Protein AF-A0A9X8DYB6-F1 (afdb_monomer_lite)

Organism: Aphanomyces astaci (NCBI:txid112090)

Radius of gyration: 22.59 Å; chains: 1; bounding box: 52×47×72 Å

Secondary structure (DSSP, 8-state):
---SPPPEEETTTTEEE--EE---EEETTSTTEEEEEEE----SS----EEEEEEEE-SS-EEEEEEEEETT--BSS--EEEEEETTEEEEEEEEGGGTTEEEEEEEEEETTEEEEEEEEEEGGG-S---S---SS-----EEEEEETTEEEEEEEEGGGTTEEEEEEEEEETTEEEESSPPEE-S-TT--STTS-SS---EEEEEEEEEEETTEEEEEEEEEETTB--EEEEEEE-PPSP----SSS---SEEEE--S---TT-EEEE-TTS-EEEE-TT-SEEEETTTEEEEGGGEEEEEEETTEEEEPPP---

Foldseek 3Di:
DDDDDDFDQDPVVRDTKDKDKADWDAQQVDPQKIWIWIFIDDDPPDGQAIKIWIWGDDPPDIDTLDMHTHNLAHAPFYKDKDAQDNFKIKIWGQGVNLQRFTKIWIWGDDDSDIDGQDMDTPNQLHHDQPLADDPDDGAYWEWERQDRQKIKIWGQRRNLQRFIWIFIWGADPSDTHTLFPIGGLDDSPDHSPDPDPHHWDKDKYWYKYHPHSFKIKIWIAIDTHPDTDTDIEIDGHDAQDQADDPPDGDQFFKYFDAFADDAFFWWFAWPVRDIDTADPPDQKGDDPNYTIDGPSRTHAGHHDRGMGGRHHDPDD

pLDDT: mean 79.17, std 15.46, range [34.19, 98.44]

Sequence (316 aa):
LRFGDANFDDATTQTSQSVTFAKPVGISSTPGTFLQPWWTPTSAGSNKGLCLLLGQTNATATVKVSEVCNDQFTPSSFVDISVVAPATAVIALYNSKANAALTLLLVEVFGSNVFFRSSFVLEESAGEFDFGSFYSWYPAPSLALVGPGRIAVAFLNANRRGQPHTQLFSIRDGRIDPVTPLIRVSKDDFSLAGHGVNQTSGSVTIAAAAVSPEAYVVAFGGQLDALSPKRLTLVESFGPLVGIGAKGVVVQGVVKVGTGLTVGSVYYTTTRGDIVEGPPGGSVVYFSNNATAVADSRLGVAVDSKAIYIAPSPTK

Structure (mmCIF, N/CA/C/O backbone):
data_AF-A0A9X8DYB6-F1
#
_entry.id   AF-A0A9X8DYB6-F1
#
loop_
_atom_site.group_PDB
_atom_site.id
_atom_site.type_symbol
_atom_site.label_atom_id
_atom_site.label_alt_id
_atom_site.label_comp_id
_atom_site.label_asym_id
_atom_site.label_entity_id
_atom_site.label_seq_id
_atom_site.pdbx_PDB_ins_code
_atom_site.Cartn_x
_atom_site.Cartn_y
_atom_site.Cartn_z
_atom_site.occupancy
_atom_site.B_iso_or_equiv
_atom_site.auth_seq_id
_atom_site.auth_comp_id
_atom_site.auth_asym_id
_atom_site.auth_atom_id
_atom_site.pdbx_PDB_model_num
ATOM 1 N N . LEU A 1 1 ? -16.739 12.515 22.164 1.00 59.50 1 LEU A N 1
ATOM 2 C CA . LEU A 1 1 ? -16.016 11.229 22.046 1.00 59.50 1 LEU A CA 1
ATOM 3 C C . LEU A 1 1 ? -14.519 11.525 22.079 1.00 59.50 1 LEU A C 1
ATOM 5 O O . LEU A 1 1 ? -14.124 12.486 21.433 1.00 59.50 1 LEU A O 1
ATOM 9 N N . ARG A 1 2 ? -13.717 10.789 22.859 1.00 64.38 2 ARG A N 1
ATOM 10 C CA . ARG A 1 2 ? -12.246 10.894 22.832 1.00 64.38 2 ARG A CA 1
ATOM 11 C C . ARG A 1 2 ? -11.702 9.688 22.062 1.00 64.38 2 ARG A C 1
ATOM 13 O O . ARG A 1 2 ? -12.108 8.567 22.362 1.00 64.38 2 ARG A O 1
ATOM 20 N N . PHE A 1 3 ? -10.869 9.939 21.056 1.00 73.12 3 PHE A N 1
ATOM 21 C CA . PHE A 1 3 ? -10.194 8.917 20.256 1.00 73.12 3 PHE A CA 1
ATOM 22 C C . PHE A 1 3 ? -8.720 8.878 20.644 1.00 73.12 3 PHE A C 1
ATOM 24 O O . PHE A 1 3 ? -8.128 9.944 20.800 1.00 73.12 3 PHE A O 1
ATOM 31 N N . GLY A 1 4 ? -8.149 7.678 20.750 1.00 74.56 4 GLY A N 1
ATOM 32 C CA . GLY A 1 4 ? -6.747 7.501 21.111 1.00 74.56 4 GLY A CA 1
ATOM 33 C C . GLY A 1 4 ? -6.390 7.999 22.512 1.00 74.56 4 GLY A C 1
ATOM 34 O O . GLY A 1 4 ? -7.252 8.410 23.298 1.00 74.56 4 GLY A O 1
ATOM 35 N N . ASP A 1 5 ? -5.099 7.928 22.817 1.00 76.19 5 ASP A N 1
ATOM 36 C CA . ASP A 1 5 ? -4.547 8.500 24.042 1.00 76.19 5 ASP A CA 1
ATOM 37 C C . ASP A 1 5 ? -4.461 10.038 23.937 1.00 76.19 5 ASP A C 1
ATOM 39 O O .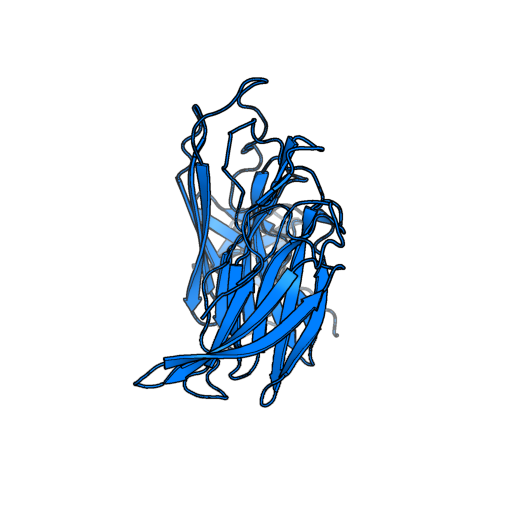 ASP A 1 5 ? -4.622 10.629 22.867 1.00 76.19 5 ASP A O 1
ATOM 43 N N . ALA A 1 6 ? -4.271 10.720 25.067 1.00 71.88 6 ALA A N 1
ATOM 44 C CA . ALA A 1 6 ? -4.014 12.156 25.047 1.00 71.88 6 ALA A CA 1
ATOM 45 C C . ALA A 1 6 ? -2.559 12.411 24.638 1.00 71.88 6 ALA A C 1
ATOM 47 O O . ALA A 1 6 ? -1.663 11.693 25.076 1.00 71.88 6 ALA A O 1
ATOM 48 N N . ASN A 1 7 ? -2.322 13.470 23.860 1.00 74.12 7 ASN A N 1
ATOM 49 C CA . ASN A 1 7 ? -0.965 13.980 23.695 1.00 74.12 7 ASN A CA 1
ATOM 50 C C . 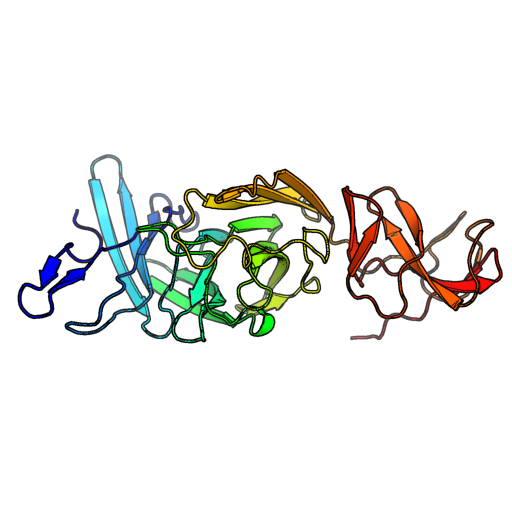ASN A 1 7 ? -0.438 14.422 25.067 1.00 74.12 7 ASN A C 1
ATOM 52 O O . ASN A 1 7 ? -1.164 15.067 25.830 1.00 74.12 7 ASN A O 1
ATOM 56 N N . PHE A 1 8 ? 0.805 14.077 25.376 1.00 71.50 8 PHE A N 1
ATOM 57 C CA . PHE A 1 8 ? 1.419 14.370 26.666 1.00 71.50 8 PHE A CA 1
ATOM 58 C C . PHE A 1 8 ? 2.906 14.655 26.488 1.00 71.50 8 PHE A C 1
ATOM 60 O O . PHE A 1 8 ? 3.587 13.928 25.772 1.00 71.50 8 PHE A O 1
ATOM 67 N N . ASP A 1 9 ? 3.405 15.685 27.164 1.00 70.50 9 ASP A N 1
ATOM 68 C CA . ASP A 1 9 ? 4.836 15.949 27.277 1.00 70.50 9 ASP A CA 1
ATOM 69 C C . ASP A 1 9 ? 5.325 15.404 28.619 1.00 70.50 9 ASP A C 1
ATOM 71 O O . ASP A 1 9 ? 4.970 15.922 29.682 1.00 70.50 9 ASP A O 1
ATOM 75 N N . ASP A 1 10 ? 6.142 14.350 28.586 1.00 66.56 10 ASP A N 1
ATOM 76 C CA . ASP A 1 10 ? 6.772 13.836 29.796 1.00 66.56 10 ASP A CA 1
ATOM 77 C C . ASP A 1 10 ? 7.915 14.764 30.204 1.00 66.56 10 ASP A C 1
ATOM 79 O O . ASP A 1 10 ? 9.018 14.709 29.663 1.00 66.56 10 ASP A O 1
ATOM 83 N N . ALA A 1 11 ? 7.648 15.606 31.201 1.00 70.31 11 ALA A N 1
ATOM 84 C CA . ALA A 1 11 ? 8.618 16.541 31.763 1.00 70.31 11 ALA A CA 1
ATOM 85 C C . ALA A 1 11 ? 9.881 15.858 32.333 1.00 70.31 11 ALA A C 1
ATOM 87 O O . ALA A 1 11 ? 10.909 16.514 32.491 1.00 70.31 11 ALA A O 1
ATOM 88 N N . THR A 1 12 ? 9.819 14.557 32.634 1.00 70.06 12 THR A N 1
ATOM 89 C CA . THR A 1 12 ? 10.915 13.773 33.227 1.00 70.06 12 THR A CA 1
ATOM 90 C C . THR A 1 12 ? 11.864 13.234 32.165 1.00 70.06 12 THR A C 1
ATOM 92 O O . THR A 1 12 ? 13.079 13.269 32.340 1.00 70.06 12 THR A O 1
ATOM 95 N N . THR A 1 13 ? 11.313 12.731 31.059 1.00 66.56 13 THR A N 1
ATOM 96 C CA . THR A 1 13 ? 12.093 12.165 29.945 1.00 66.56 13 THR A CA 1
ATOM 97 C C . THR A 1 13 ? 12.293 13.152 28.794 1.00 66.56 13 THR A C 1
ATOM 99 O O . THR A 1 13 ? 13.028 12.846 27.860 1.00 66.56 13 THR A O 1
ATOM 102 N N . GLN A 1 14 ? 11.656 14.328 28.860 1.00 65.81 14 GLN A N 1
ATOM 103 C CA . GLN A 1 14 ? 11.545 15.306 27.770 1.00 65.81 14 GLN A CA 1
ATOM 104 C C . GLN A 1 14 ? 11.051 14.674 26.461 1.00 65.81 14 GLN A C 1
ATOM 106 O O . GLN A 1 14 ? 11.427 15.100 25.370 1.00 65.81 14 GLN A O 1
ATOM 111 N N . THR A 1 15 ? 10.212 13.639 26.561 1.00 61.81 15 THR A N 1
ATOM 112 C CA . THR A 1 15 ? 9.611 13.000 25.391 1.00 61.81 15 THR A CA 1
ATOM 113 C C . THR A 1 15 ? 8.185 13.499 25.196 1.00 61.81 15 THR A C 1
ATOM 115 O O . THR A 1 15 ? 7.332 13.357 26.071 1.00 61.81 15 THR A O 1
ATOM 118 N N . SER A 1 16 ? 7.922 14.082 24.026 1.00 62.03 16 SER A N 1
ATOM 119 C CA . SER A 1 16 ? 6.564 14.377 23.578 1.00 62.03 16 SER A CA 1
ATOM 120 C C . SER A 1 16 ? 5.919 13.104 23.034 1.00 62.03 16 SER A C 1
ATOM 122 O O . SER A 1 16 ? 6.470 12.432 22.157 1.00 62.03 16 SER A O 1
ATOM 124 N N . GLN A 1 17 ? 4.739 12.768 23.542 1.00 70.00 17 GLN A N 1
ATOM 125 C CA . GLN A 1 17 ? 3.862 11.747 22.983 1.00 70.00 17 GLN A CA 1
ATOM 126 C C . GLN A 1 17 ? 2.840 12.422 22.073 1.00 70.00 17 GLN A C 1
ATOM 128 O O . GLN A 1 17 ? 2.013 13.218 22.523 1.00 70.00 17 GLN A O 1
ATOM 133 N N . SER A 1 18 ? 2.886 12.081 20.788 1.00 75.81 18 SER A N 1
ATOM 134 C CA . SER A 1 18 ? 1.889 12.490 19.804 1.00 75.81 18 SER A CA 1
ATOM 135 C C . SER A 1 18 ? 1.067 11.285 19.358 1.00 75.81 18 SER A C 1
ATOM 137 O O . SER A 1 18 ? 1.596 10.249 18.955 1.00 75.81 18 SER A O 1
ATOM 139 N N . VAL A 1 19 ? -0.254 11.412 19.428 1.00 82.50 19 VAL A N 1
ATOM 140 C CA . VAL A 1 19 ? -1.176 10.424 18.874 1.00 82.50 19 VAL A CA 1
ATOM 141 C C . VAL A 1 19 ? -1.415 10.753 17.414 1.00 82.50 19 VAL A C 1
ATOM 143 O O . VAL A 1 19 ? -1.872 11.846 17.074 1.00 82.50 19 VAL A O 1
ATOM 146 N N . THR A 1 20 ? -1.095 9.801 16.545 1.00 86.81 20 THR A N 1
ATOM 147 C CA . THR A 1 20 ? -1.270 9.947 15.101 1.00 86.81 20 THR A CA 1
ATOM 148 C C . THR A 1 20 ? -2.447 9.108 14.638 1.00 86.81 20 THR A C 1
ATOM 150 O O . THR A 1 20 ? -2.635 7.981 15.092 1.00 86.81 20 THR A O 1
ATOM 153 N N . PHE A 1 21 ? -3.235 9.660 13.719 1.00 89.06 21 PHE A N 1
ATOM 154 C CA . PHE A 1 21 ? -4.412 9.024 13.139 1.00 89.06 21 PHE A CA 1
ATOM 155 C C . PHE A 1 21 ? -4.226 8.881 11.627 1.00 89.06 21 PHE A C 1
ATOM 157 O O . PHE A 1 21 ? -3.770 9.815 10.967 1.00 89.06 21 PHE A O 1
ATOM 164 N N . ALA A 1 22 ? -4.603 7.730 11.070 1.00 91.69 22 ALA A N 1
ATOM 165 C CA . ALA A 1 22 ? -4.756 7.575 9.621 1.00 91.69 22 ALA A CA 1
ATOM 166 C C . ALA A 1 22 ? -6.113 8.139 9.157 1.00 91.69 22 ALA A C 1
ATOM 168 O O . ALA A 1 22 ? -6.896 8.654 9.955 1.00 91.69 22 ALA A O 1
ATOM 169 N N . LYS A 1 23 ? -6.445 8.021 7.870 1.00 91.88 23 LYS A N 1
ATOM 170 C CA . LYS A 1 23 ? -7.811 8.314 7.404 1.00 91.88 23 LYS A CA 1
ATOM 171 C C . LYS A 1 23 ? -8.810 7.262 7.938 1.00 91.88 23 LYS A C 1
ATOM 173 O O . LYS A 1 23 ? -8.444 6.085 8.007 1.00 91.88 23 LYS A O 1
ATOM 178 N N . PRO A 1 24 ? -10.058 7.630 8.280 1.00 93.81 24 PRO A N 1
ATOM 179 C CA . PRO A 1 24 ? -11.095 6.651 8.585 1.00 93.81 24 PRO A CA 1
ATOM 180 C C . PRO A 1 24 ? -11.592 5.960 7.311 1.00 93.81 24 PRO A C 1
ATOM 182 O O . PRO A 1 24 ? -11.605 6.557 6.232 1.00 93.81 24 PRO A O 1
ATOM 185 N N . VAL A 1 25 ? -12.070 4.722 7.438 1.00 95.19 25 VAL A N 1
ATOM 186 C CA . VAL A 1 25 ? -12.749 4.001 6.349 1.00 95.19 25 VAL A CA 1
ATOM 187 C C . VAL A 1 25 ? -14.070 3.408 6.821 1.00 95.19 25 VAL A C 1
ATOM 189 O O . VAL A 1 25 ? -14.144 2.828 7.900 1.00 95.19 25 VAL A O 1
ATOM 192 N N . GLY A 1 26 ? -15.125 3.557 6.021 1.00 94.50 26 GLY A N 1
ATOM 193 C CA . GLY A 1 26 ? -16.445 3.007 6.335 1.00 94.50 26 GLY A CA 1
ATOM 194 C C . GLY A 1 26 ? -16.509 1.496 6.111 1.00 94.50 26 GLY A C 1
ATOM 195 O O . GLY A 1 26 ? -15.982 1.000 5.119 1.00 94.50 26 GLY A O 1
ATOM 196 N N . ILE A 1 27 ? -17.185 0.769 6.998 1.00 94.31 27 ILE A N 1
ATOM 197 C CA . ILE A 1 27 ? -17.367 -0.686 6.896 1.00 94.31 27 ILE A CA 1
ATOM 198 C C . ILE A 1 27 ? -18.792 -0.969 6.429 1.00 94.31 27 ILE A C 1
ATOM 200 O O . ILE A 1 27 ? -19.760 -0.736 7.152 1.00 94.31 27 ILE A O 1
ATOM 204 N N . SER A 1 28 ? -18.941 -1.437 5.191 1.00 89.12 28 SER A N 1
ATOM 205 C CA . SER A 1 28 ? -20.257 -1.542 4.553 1.00 89.12 28 SER A CA 1
ATOM 206 C C . SER A 1 28 ? -21.083 -2.733 5.033 1.00 89.12 28 SER A C 1
ATOM 208 O O . SER A 1 28 ? -22.307 -2.681 4.930 1.00 89.12 28 SER A O 1
ATOM 210 N N . SER A 1 29 ? -20.463 -3.768 5.616 1.00 89.81 29 SER A N 1
ATOM 211 C CA . SER A 1 29 ? -21.196 -4.866 6.266 1.00 89.81 29 SER A CA 1
ATOM 212 C C . SER A 1 29 ? -22.007 -4.404 7.479 1.00 89.81 29 SER A C 1
ATOM 214 O O . SER A 1 29 ? -22.972 -5.066 7.852 1.00 89.81 29 SER A O 1
ATOM 216 N N . THR A 1 30 ? -21.633 -3.269 8.080 1.00 88.38 30 THR A N 1
ATOM 217 C CA . THR A 1 30 ? -22.296 -2.696 9.255 1.00 88.38 30 THR A CA 1
ATOM 218 C C . THR A 1 30 ? -22.505 -1.191 9.030 1.00 88.38 30 THR A C 1
ATOM 220 O O . THR A 1 30 ? -21.676 -0.379 9.450 1.00 88.38 30 THR A O 1
ATOM 223 N N . PRO A 1 31 ? -23.586 -0.780 8.340 1.00 87.06 31 PRO A N 1
ATOM 224 C CA . PRO A 1 31 ? -23.803 0.613 7.953 1.00 87.06 31 PRO A CA 1
ATOM 225 C C . PRO A 1 31 ? -23.706 1.600 9.123 1.00 87.06 31 PRO A C 1
ATOM 227 O O . PRO A 1 31 ? -24.198 1.344 10.222 1.00 87.06 31 PRO A O 1
ATOM 230 N N . GLY A 1 32 ? -23.069 2.747 8.876 1.00 89.25 32 GLY A N 1
ATOM 231 C CA . GLY A 1 32 ? -22.812 3.764 9.900 1.00 89.25 32 GLY A CA 1
ATOM 232 C C . GLY A 1 32 ? -21.590 3.482 10.777 1.00 89.25 32 GLY A C 1
ATOM 233 O O . GLY A 1 32 ? -21.313 4.272 11.675 1.00 89.25 32 GLY A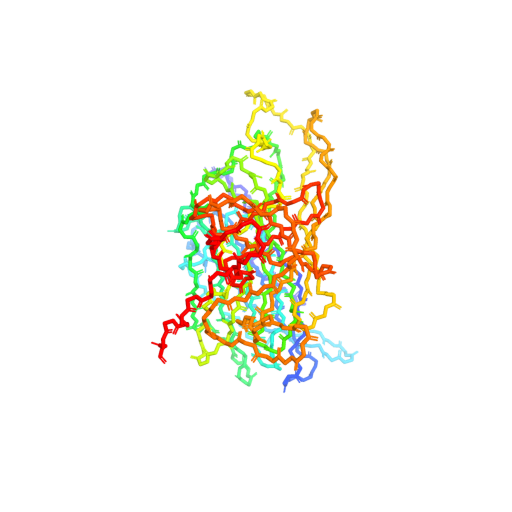 O 1
ATOM 234 N N . THR A 1 33 ? -20.840 2.403 10.530 1.00 94.00 33 THR A N 1
ATOM 235 C CA . THR A 1 33 ? -19.572 2.134 11.225 1.00 94.00 33 THR A CA 1
ATOM 236 C C . THR A 1 33 ? -18.349 2.494 10.385 1.00 94.00 33 THR A C 1
ATOM 238 O O . THR A 1 33 ? -18.388 2.478 9.151 1.00 94.00 33 THR A O 1
ATOM 241 N N . PHE A 1 34 ? -17.250 2.826 11.060 1.00 95.12 34 PHE A N 1
ATOM 242 C CA . PHE A 1 34 ? -15.959 3.110 10.440 1.00 95.12 34 PHE A CA 1
ATOM 243 C C . PHE A 1 34 ? -14.801 2.569 11.280 1.00 95.12 34 PHE A C 1
ATOM 245 O O . PHE A 1 34 ? -14.877 2.531 12.508 1.00 95.12 34 PHE A O 1
ATOM 252 N N . LEU A 1 35 ? -13.713 2.190 10.615 1.00 96.00 35 LEU A N 1
ATOM 253 C CA . LEU A 1 35 ? -12.427 1.921 11.248 1.00 96.00 35 LEU A CA 1
ATOM 254 C C . LEU A 1 35 ? -11.559 3.175 11.215 1.00 96.00 35 LEU A C 1
ATOM 256 O O . LEU A 1 35 ? -11.414 3.806 10.170 1.00 96.00 35 LEU A O 1
ATOM 260 N N . GLN A 1 36 ? -10.950 3.497 12.351 1.00 95.25 36 GLN A N 1
ATOM 261 C CA . GLN A 1 36 ? -10.004 4.594 12.513 1.00 95.25 36 GLN A CA 1
ATOM 262 C C . GLN A 1 36 ? -8.691 4.045 13.086 1.00 95.25 36 GLN A C 1
ATOM 264 O O . GLN A 1 36 ? -8.612 3.795 14.294 1.00 95.25 36 GLN A O 1
ATOM 269 N N . PRO A 1 37 ? -7.659 3.845 12.245 1.00 95.19 37 PRO A N 1
ATOM 270 C CA . PRO A 1 37 ? -6.334 3.486 12.725 1.00 95.19 37 PRO A CA 1
ATOM 271 C C . PRO A 1 37 ? -5.684 4.651 13.469 1.00 95.19 37 PRO A C 1
ATOM 273 O O . PRO A 1 37 ? -5.793 5.807 13.037 1.00 95.19 37 PRO A O 1
ATOM 276 N N . TRP A 1 38 ? -4.999 4.343 14.566 1.00 92.56 38 TRP A N 1
ATOM 277 C CA . TRP A 1 38 ? -4.206 5.295 15.335 1.00 92.56 38 TRP A CA 1
ATOM 278 C C . TRP A 1 38 ? -3.022 4.613 16.030 1.00 92.56 38 TRP A C 1
ATOM 280 O O . TRP A 1 38 ? -3.056 3.410 16.278 1.00 92.56 38 TRP A O 1
ATOM 290 N N . TRP A 1 39 ? -1.955 5.358 16.311 1.00 89.81 39 TRP A N 1
ATOM 291 C CA . TRP A 1 39 ? -0.767 4.853 17.013 1.00 89.81 39 TRP A CA 1
ATOM 292 C C . TRP A 1 39 ? -0.029 5.981 17.741 1.00 89.81 39 TRP A C 1
ATOM 294 O O . TRP A 1 39 ? -0.257 7.165 17.472 1.00 89.81 39 TRP A O 1
ATOM 304 N N . THR A 1 40 ? 0.868 5.608 18.655 1.00 82.25 40 THR A N 1
ATOM 305 C CA . THR A 1 40 ? 1.733 6.529 19.405 1.00 82.25 40 THR A CA 1
ATOM 306 C C . THR A 1 40 ? 3.194 6.064 19.349 1.00 82.25 40 THR A C 1
ATOM 308 O O . THR A 1 40 ? 3.458 4.866 19.468 1.00 82.25 40 THR A O 1
ATOM 311 N N . PRO A 1 41 ? 4.169 6.971 19.141 1.00 68.62 41 PRO A N 1
ATOM 312 C CA . PRO A 1 41 ? 5.556 6.582 18.906 1.00 68.62 41 PRO A CA 1
ATOM 313 C C . PRO A 1 41 ? 6.426 6.365 20.162 1.00 68.62 41 PRO A C 1
ATOM 315 O O . PRO A 1 41 ? 7.575 5.965 19.990 1.00 68.62 41 PRO A O 1
ATOM 318 N N . THR A 1 42 ? 5.962 6.570 21.406 1.00 63.88 42 THR A N 1
ATOM 319 C CA . THR A 1 42 ? 6.888 6.617 22.566 1.00 63.88 42 THR A CA 1
ATOM 320 C C . THR A 1 42 ? 6.554 5.783 23.803 1.00 63.88 42 THR A C 1
ATOM 322 O O . THR A 1 42 ? 5.437 5.351 24.069 1.00 63.88 42 THR A O 1
ATOM 325 N N . SER A 1 43 ? 7.651 5.527 24.522 1.00 50.44 43 SER A N 1
ATOM 326 C CA . SER A 1 43 ? 8.031 4.366 25.326 1.00 50.44 43 SER A CA 1
ATOM 327 C C . SER A 1 43 ? 7.831 4.517 26.838 1.00 50.44 43 SER A C 1
ATOM 329 O O . SER A 1 43 ? 8.392 3.739 27.607 1.00 50.44 43 SER A O 1
ATOM 331 N N . ALA A 1 44 ? 7.017 5.468 27.289 1.00 44.66 44 ALA A N 1
ATOM 332 C CA . ALA A 1 44 ? 6.651 5.585 28.698 1.00 44.66 44 ALA A CA 1
ATOM 333 C C . ALA A 1 44 ? 5.261 4.964 28.926 1.00 44.66 44 ALA A C 1
ATOM 335 O O . ALA A 1 44 ? 4.245 5.632 28.759 1.00 44.66 44 ALA A O 1
ATOM 336 N N . GLY A 1 45 ? 5.225 3.67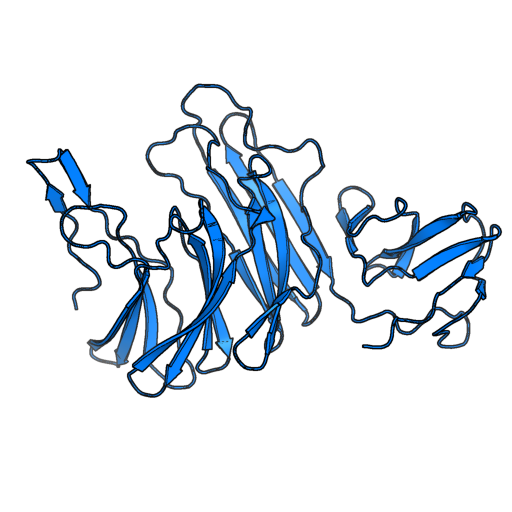3 29.289 1.00 51.88 45 GLY A N 1
ATOM 337 C CA . GLY A 1 45 ? 4.032 3.049 29.889 1.00 51.88 45 GLY A CA 1
ATOM 338 C C . GLY A 1 45 ? 3.282 1.968 29.095 1.00 51.88 45 GLY A C 1
ATOM 339 O O . GLY A 1 45 ? 2.141 1.691 29.445 1.00 51.88 45 GLY A O 1
ATOM 340 N N . SER A 1 46 ? 3.928 1.311 28.119 1.00 58.22 46 SER A N 1
ATOM 341 C CA . SER A 1 46 ? 3.429 0.271 27.180 1.00 58.22 46 SER A CA 1
ATOM 342 C C . SER A 1 46 ? 3.018 0.818 25.806 1.00 58.22 46 SER A C 1
ATOM 344 O O . SER A 1 46 ? 1.923 1.331 25.603 1.00 58.22 46 SER A O 1
ATOM 346 N N . ASN A 1 47 ? 3.931 0.707 24.834 1.00 65.19 47 ASN A N 1
ATOM 347 C CA . ASN A 1 47 ? 3.613 0.944 23.427 1.00 65.19 47 ASN A CA 1
ATOM 348 C C . ASN A 1 47 ? 2.550 -0.080 22.994 1.00 65.19 47 ASN A C 1
ATOM 350 O O . ASN A 1 47 ? 2.820 -1.279 22.993 1.00 65.19 47 ASN A O 1
ATOM 354 N N . LYS A 1 48 ? 1.351 0.398 22.650 1.00 80.25 48 LYS A N 1
ATOM 355 C CA . LYS A 1 48 ? 0.213 -0.436 22.229 1.00 80.25 48 LYS A CA 1
ATOM 356 C C . LYS A 1 48 ? 0.312 -0.881 20.758 1.00 80.25 48 LYS A C 1
ATOM 358 O O . LYS A 1 48 ? -0.523 -1.656 20.300 1.00 80.25 48 LYS A O 1
ATOM 363 N N . GLY A 1 49 ? 1.308 -0.383 20.023 1.00 90.44 49 GLY A N 1
ATOM 364 C CA . GLY A 1 49 ? 1.445 -0.515 18.577 1.00 90.44 49 GLY A CA 1
ATOM 365 C C . GLY A 1 49 ? 0.319 0.186 17.826 1.00 90.44 49 GLY A C 1
ATOM 366 O O . GLY A 1 49 ? -0.120 1.275 18.196 1.00 90.44 49 GLY A O 1
ATOM 367 N N . LEU A 1 50 ? -0.136 -0.436 16.743 1.00 94.19 50 LEU A N 1
ATOM 368 C CA . LEU A 1 50 ? -1.242 0.035 15.929 1.00 94.19 50 LEU A CA 1
ATOM 369 C C . LEU A 1 50 ? -2.554 -0.338 16.611 1.00 94.19 50 LEU A C 1
ATOM 371 O O . LEU A 1 50 ? -2.853 -1.515 16.823 1.00 94.19 50 LEU A O 1
ATOM 375 N N . CYS A 1 51 ? -3.364 0.673 16.882 1.00 94.50 51 CYS A N 1
ATOM 376 C CA . CYS A 1 51 ? -4.709 0.529 17.398 1.00 94.50 51 CYS A CA 1
ATOM 377 C C . CYS A 1 51 ? -5.741 0.787 16.300 1.00 94.50 51 CYS A C 1
ATOM 379 O O . CYS A 1 51 ? -5.594 1.684 15.470 1.00 94.50 51 CYS A O 1
ATOM 381 N N . LEU A 1 52 ? -6.815 0.004 16.312 1.00 95.75 52 LEU A N 1
ATOM 382 C CA . LEU A 1 52 ? -7.954 0.129 15.415 1.00 95.75 52 LEU A CA 1
ATOM 383 C C . LEU A 1 52 ? -9.195 0.376 16.250 1.00 95.75 52 LEU A C 1
ATOM 385 O O . LEU A 1 52 ? -9.652 -0.506 16.980 1.00 95.75 52 LEU A O 1
ATOM 389 N N . LEU A 1 53 ? -9.742 1.578 16.128 1.00 94.50 53 LEU A N 1
ATOM 390 C CA . LEU A 1 53 ? -11.015 1.925 16.731 1.00 94.50 53 LEU A CA 1
ATOM 391 C C . LEU A 1 53 ? -12.142 1.649 15.739 1.00 94.50 53 LEU A C 1
ATOM 393 O O . LEU A 1 53 ? -12.118 2.160 14.619 1.00 94.50 53 LEU A O 1
ATOM 397 N N . LEU A 1 54 ? -13.143 0.883 16.170 1.00 95.50 54 LEU A N 1
ATOM 398 C CA . LEU A 1 54 ? -14.426 0.781 15.485 1.00 95.50 54 LEU A CA 1
ATOM 399 C C . LEU A 1 54 ? -15.349 1.858 16.050 1.00 95.50 54 LEU A C 1
ATOM 401 O O . LEU A 1 54 ? -15.771 1.799 17.208 1.00 95.50 54 LEU A O 1
ATOM 405 N N . GLY A 1 55 ? -15.633 2.866 15.238 1.00 94.06 55 GLY A N 1
ATOM 406 C CA . GLY A 1 55 ? -16.596 3.911 15.545 1.00 94.06 55 GLY A CA 1
ATOM 407 C C . GLY A 1 55 ? -17.944 3.613 14.905 1.00 94.06 55 GLY A C 1
ATOM 408 O O . GLY A 1 55 ? -18.017 2.962 13.865 1.00 94.06 55 GLY A O 1
ATOM 409 N N . GLN A 1 56 ? -19.013 4.117 15.510 1.00 92.94 56 GLN A N 1
ATOM 410 C CA . GLN A 1 56 ? -20.342 4.144 14.913 1.00 92.94 56 GLN A CA 1
ATOM 411 C C . GLN A 1 56 ? -20.890 5.562 14.971 1.00 92.94 56 GLN A C 1
ATOM 413 O O . GLN A 1 56 ? -20.901 6.191 16.029 1.00 92.94 56 GLN A O 1
ATOM 418 N N . THR A 1 57 ? -21.360 6.051 13.833 1.00 90.94 57 THR A N 1
ATOM 419 C CA . THR A 1 57 ? -22.014 7.347 13.690 1.00 90.94 57 THR A CA 1
ATOM 420 C C . THR A 1 57 ? -23.484 7.135 13.363 1.00 90.94 57 THR A C 1
ATOM 422 O O . THR A 1 57 ? -23.845 6.353 12.485 1.00 90.94 57 THR A O 1
ATOM 425 N N . ASN A 1 58 ? -24.342 7.857 14.075 1.00 85.94 58 ASN A N 1
ATOM 426 C CA . ASN A 1 58 ? -25.758 8.005 13.771 1.00 85.94 58 ASN A CA 1
ATOM 427 C C . ASN A 1 58 ? -26.105 9.499 13.644 1.00 85.94 58 ASN A C 1
ATOM 429 O O . ASN A 1 58 ? -25.231 10.356 13.752 1.00 85.94 58 ASN A O 1
ATOM 433 N N . ALA A 1 59 ? -27.382 9.822 13.422 1.00 83.75 59 ALA A N 1
ATOM 434 C CA . ALA A 1 59 ? -27.835 11.201 13.205 1.00 83.75 59 ALA A CA 1
ATOM 435 C C . ALA A 1 59 ? -27.530 12.171 14.367 1.00 83.75 59 ALA A C 1
ATOM 437 O O . ALA A 1 59 ? -27.557 13.382 14.174 1.00 83.75 59 ALA A O 1
ATOM 438 N N . THR A 1 60 ? -27.262 11.656 15.569 1.00 85.38 60 THR A N 1
ATOM 439 C CA . THR A 1 60 ? -27.136 12.456 16.798 1.00 85.38 60 THR A CA 1
ATOM 440 C C . THR A 1 60 ? -25.768 12.370 17.464 1.00 85.38 60 THR A C 1
ATOM 442 O O . THR A 1 60 ? -25.423 13.242 18.259 1.00 85.38 60 THR A O 1
ATOM 445 N N . ALA A 1 61 ? -24.990 11.323 17.189 1.00 85.69 61 ALA A N 1
ATOM 446 C CA . ALA A 1 61 ? -23.744 11.064 17.891 1.00 85.69 61 ALA A CA 1
ATOM 447 C C . ALA A 1 61 ? -22.797 10.162 17.098 1.00 85.69 61 ALA A C 1
ATOM 449 O O . ALA A 1 61 ? -23.210 9.314 16.305 1.00 85.69 61 ALA A O 1
ATOM 450 N N . THR A 1 62 ? -21.514 10.294 17.425 1.00 89.75 62 THR A N 1
ATOM 451 C CA . THR A 1 62 ? -20.485 9.304 17.114 1.00 89.75 62 THR A CA 1
ATOM 452 C C . THR A 1 62 ? -20.029 8.666 18.420 1.00 89.75 62 THR A C 1
ATOM 454 O O . THR A 1 62 ? -19.686 9.379 19.370 1.00 89.75 62 THR A O 1
ATOM 457 N N . VAL A 1 63 ? -20.024 7.335 18.475 1.00 90.88 63 VAL A N 1
ATOM 458 C CA . VAL A 1 63 ? -19.634 6.534 19.643 1.00 90.88 63 VAL A CA 1
ATOM 459 C C . VAL A 1 63 ? -18.514 5.557 19.291 1.00 90.88 63 VAL A C 1
ATOM 461 O O . VAL A 1 63 ? -18.398 5.106 18.153 1.00 90.88 63 VAL A O 1
ATOM 464 N N . LYS A 1 64 ? -17.682 5.227 20.282 1.00 91.88 64 LYS A N 1
ATOM 465 C CA . LYS A 1 64 ? -16.720 4.123 20.198 1.00 91.88 64 LYS A CA 1
ATOM 466 C C . LYS A 1 64 ? -17.480 2.822 20.446 1.00 91.88 64 LYS A C 1
ATOM 468 O O . LYS A 1 64 ? -18.101 2.686 21.495 1.00 91.88 64 LYS A O 1
ATOM 473 N N . VAL A 1 65 ? -17.419 1.896 19.495 1.00 92.94 65 VAL A N 1
ATOM 474 C CA . VAL A 1 65 ? -17.988 0.546 19.620 1.00 92.94 65 VAL A CA 1
ATOM 475 C C . VAL A 1 65 ? -16.967 -0.381 20.265 1.00 92.94 65 VAL A C 1
ATOM 477 O O . VAL A 1 65 ? -17.255 -1.026 21.267 1.00 92.94 65 VAL A O 1
ATOM 480 N N . SER A 1 66 ? -15.755 -0.415 19.714 1.00 93.12 66 SER A N 1
ATOM 481 C CA . SER A 1 66 ? -14.647 -1.216 20.231 1.00 93.12 66 SER A CA 1
ATOM 482 C C . SER A 1 66 ? -13.304 -0.622 19.821 1.00 93.12 66 SER A C 1
ATOM 484 O O . SER A 1 66 ? -13.227 0.301 19.007 1.00 93.12 66 SER A O 1
ATOM 486 N N . GLU A 1 67 ? -12.235 -1.119 20.432 1.00 92.94 67 GLU A N 1
ATOM 487 C CA . GLU A 1 67 ? -10.865 -0.823 20.034 1.00 92.94 67 GLU A CA 1
ATOM 488 C C . GLU A 1 67 ? -9.981 -2.016 20.348 1.00 92.94 67 GLU A C 1
ATOM 490 O O . GLU A 1 67 ? -10.110 -2.637 21.403 1.00 92.94 67 GLU A O 1
ATOM 495 N N . VAL A 1 68 ? -9.091 -2.320 19.415 1.00 94.12 68 VAL A N 1
ATOM 496 C CA . VAL A 1 68 ? -8.084 -3.367 19.547 1.00 94.12 68 VAL A CA 1
ATOM 497 C C . VAL A 1 68 ? -6.735 -2.774 19.183 1.00 94.12 68 VAL A C 1
ATOM 499 O O . VAL A 1 68 ? -6.636 -2.012 18.225 1.00 94.12 68 VAL A O 1
ATOM 502 N N . CYS A 1 69 ? -5.703 -3.120 19.939 1.00 93.31 69 CYS A N 1
ATOM 503 C CA . CYS A 1 69 ? -4.335 -2.692 19.684 1.00 93.31 69 CYS A CA 1
ATOM 504 C C . CYS A 1 69 ? -3.436 -3.913 19.514 1.00 93.31 69 CYS A C 1
ATOM 506 O O . CYS A 1 69 ? -3.698 -4.956 20.118 1.00 93.31 69 CYS A O 1
ATOM 508 N N . ASN A 1 70 ? -2.401 -3.792 18.687 1.00 94.31 70 ASN A N 1
ATOM 509 C CA . ASN A 1 70 ? -1.419 -4.847 18.478 1.00 94.31 70 ASN A CA 1
ATOM 510 C C . ASN A 1 70 ? 0.000 -4.263 18.430 1.00 94.31 70 ASN A C 1
ATOM 512 O O . ASN A 1 70 ? 0.373 -3.566 17.483 1.00 94.31 70 ASN A O 1
ATOM 516 N N . ASP A 1 71 ? 0.796 -4.596 19.445 1.00 91.62 71 ASP A N 1
ATOM 517 C CA . ASP A 1 71 ? 2.161 -4.108 19.661 1.00 91.62 71 ASP A CA 1
ATOM 518 C C . ASP A 1 71 ? 3.198 -4.709 18.696 1.00 91.62 71 ASP A C 1
ATOM 520 O O . ASP A 1 71 ? 4.285 -4.146 18.524 1.00 91.62 71 ASP A O 1
ATOM 524 N N . GLN A 1 72 ? 2.851 -5.793 17.993 1.00 93.25 72 GLN A N 1
ATOM 525 C CA . GLN A 1 72 ? 3.672 -6.371 16.925 1.00 93.25 72 GLN A CA 1
ATOM 526 C C . GLN A 1 72 ? 3.742 -5.464 15.692 1.00 93.25 72 GLN A C 1
ATOM 528 O O . GLN A 1 72 ? 4.674 -5.573 14.890 1.00 93.25 72 GLN A O 1
ATOM 533 N N . PHE A 1 73 ? 2.772 -4.561 15.538 1.00 93.88 73 PHE A N 1
ATOM 534 C CA . PHE A 1 73 ? 2.677 -3.643 14.412 1.00 93.88 73 PHE A CA 1
ATOM 535 C C . PHE A 1 73 ? 2.808 -2.219 14.920 1.00 93.88 73 PHE A C 1
ATOM 537 O O . PHE A 1 73 ? 1.823 -1.590 15.271 1.00 93.88 73 PHE A O 1
ATOM 544 N N . THR A 1 74 ? 4.026 -1.694 14.978 1.00 91.38 74 THR A N 1
ATOM 545 C CA . THR A 1 74 ? 4.261 -0.307 15.395 1.00 91.38 74 THR A CA 1
ATOM 546 C C . THR A 1 74 ? 4.639 0.519 14.169 1.00 91.38 74 THR A C 1
ATOM 548 O O . THR A 1 74 ? 5.723 0.310 13.626 1.00 91.38 74 THR A O 1
ATOM 551 N N . PRO A 1 75 ? 3.791 1.448 13.699 1.00 91.25 75 PRO A N 1
ATOM 552 C CA . PRO A 1 75 ? 4.143 2.281 12.557 1.00 91.25 75 PRO A CA 1
ATOM 553 C C . PRO A 1 75 ? 5.353 3.177 12.865 1.00 91.25 75 PRO A C 1
ATOM 555 O O . PRO A 1 75 ? 5.370 3.882 13.872 1.00 91.25 75 PRO A O 1
ATOM 558 N N . SER A 1 76 ? 6.361 3.165 11.992 1.00 87.19 76 SER A N 1
ATOM 559 C CA . SER A 1 76 ? 7.493 4.109 12.017 1.00 87.19 76 SER A CA 1
ATOM 560 C C . SER A 1 76 ? 7.193 5.419 11.279 1.00 87.19 76 SER A C 1
ATOM 562 O O . SER A 1 76 ? 7.985 6.354 11.312 1.00 87.19 76 SER A O 1
ATOM 564 N N . SER A 1 77 ? 6.074 5.469 10.561 1.00 87.38 77 SER A N 1
ATOM 565 C CA . SER A 1 77 ? 5.661 6.560 9.675 1.00 87.38 77 SER A CA 1
ATOM 566 C C . SER A 1 77 ? 4.149 6.478 9.428 1.00 87.38 77 SER A C 1
ATOM 568 O O . SER A 1 77 ? 3.453 5.734 10.126 1.00 87.38 77 SER A O 1
ATOM 570 N N . PHE A 1 78 ? 3.612 7.263 8.488 1.00 89.69 78 PHE A N 1
ATOM 571 C CA . PHE A 1 78 ? 2.173 7.288 8.236 1.00 89.69 78 PHE A CA 1
ATOM 572 C C . PHE A 1 78 ? 1.650 5.959 7.683 1.00 89.69 78 PHE A C 1
ATOM 574 O O . PHE A 1 78 ? 2.343 5.199 7.008 1.00 89.69 78 PHE A O 1
ATOM 581 N N . VAL A 1 79 ? 0.379 5.708 7.980 1.00 94.00 79 VAL A N 1
ATOM 582 C CA . VAL A 1 79 ? -0.351 4.493 7.633 1.00 94.00 79 VAL A CA 1
ATOM 583 C C . VAL A 1 79 ? -1.410 4.827 6.594 1.00 94.00 79 VAL A C 1
ATOM 585 O O . VAL A 1 79 ? -2.089 5.848 6.715 1.00 94.00 79 VAL A O 1
ATOM 588 N N . ASP A 1 80 ? -1.604 3.938 5.625 1.00 96.75 80 ASP A N 1
ATOM 589 C CA . ASP A 1 80 ? -2.767 3.977 4.741 1.00 96.75 80 ASP A CA 1
ATOM 590 C C . ASP A 1 80 ? -3.667 2.761 4.967 1.00 96.75 80 ASP A C 1
ATOM 592 O O . ASP A 1 80 ? -3.216 1.693 5.382 1.00 96.75 80 ASP A O 1
ATOM 596 N N . ILE A 1 81 ? -4.960 2.929 4.714 1.00 96.75 81 ILE A N 1
ATOM 597 C CA . ILE A 1 81 ? -5.984 1.902 4.905 1.00 96.75 81 ILE A CA 1
ATOM 598 C C . ILE A 1 81 ? -6.968 1.922 3.734 1.00 96.75 81 ILE A C 1
ATOM 600 O O . ILE A 1 81 ? -7.365 2.981 3.245 1.00 96.75 81 ILE A O 1
ATOM 604 N N . SER A 1 82 ? -7.382 0.744 3.280 1.00 95.31 82 SER A N 1
ATOM 605 C CA . SER A 1 82 ? -8.381 0.595 2.224 1.00 95.31 82 SER A CA 1
ATOM 606 C C . SER A 1 82 ? -9.302 -0.584 2.505 1.00 95.31 82 SER A C 1
ATOM 608 O O . SER A 1 82 ? -8.859 -1.632 2.970 1.00 95.31 82 SER A O 1
ATOM 610 N N . VAL A 1 83 ? -10.591 -0.420 2.217 1.00 93.56 83 VAL A N 1
ATOM 611 C CA . VAL A 1 83 ? -11.592 -1.485 2.349 1.00 93.56 83 VAL A CA 1
ATOM 612 C C . VAL A 1 83 ? -11.549 -2.337 1.091 1.00 93.56 83 VAL A C 1
ATOM 614 O O . VAL A 1 83 ? -11.637 -1.817 -0.018 1.00 93.56 83 VAL A O 1
ATOM 617 N N . VAL A 1 84 ? -11.401 -3.647 1.265 1.00 92.50 84 VAL A N 1
ATOM 618 C CA . VAL A 1 84 ? -11.213 -4.612 0.167 1.00 92.50 84 VAL A CA 1
ATOM 619 C C . VAL A 1 84 ? -12.409 -5.546 -0.015 1.00 92.50 84 VAL A C 1
ATOM 621 O O . VAL A 1 84 ? -12.582 -6.130 -1.082 1.00 92.50 84 VAL A O 1
ATOM 624 N N . ALA A 1 85 ? -13.240 -5.669 1.020 1.00 91.50 85 ALA A N 1
ATOM 625 C CA . ALA A 1 85 ? -14.511 -6.386 1.038 1.00 91.50 85 ALA A CA 1
ATOM 626 C C . ALA A 1 85 ? -15.402 -5.796 2.154 1.00 91.50 85 ALA A C 1
ATOM 628 O O . ALA A 1 85 ? -14.893 -5.048 2.988 1.00 91.50 85 ALA A O 1
ATOM 629 N N . PRO A 1 86 ? -16.715 -6.101 2.214 1.00 92.12 86 PRO A N 1
ATOM 630 C CA . PRO A 1 86 ? -17.653 -5.387 3.088 1.00 92.12 86 PRO A CA 1
ATOM 631 C C . PRO A 1 86 ? -17.269 -5.297 4.570 1.00 92.12 86 PRO A C 1
ATOM 633 O O . PRO A 1 86 ? -17.564 -4.295 5.216 1.00 92.12 86 PRO A O 1
ATOM 636 N N . ALA A 1 87 ? -16.600 -6.333 5.078 1.00 93.25 87 ALA A N 1
ATOM 637 C CA . ALA A 1 87 ? -16.144 -6.469 6.457 1.00 93.25 87 ALA A CA 1
ATOM 638 C C . ALA A 1 87 ? -14.609 -6.456 6.583 1.00 93.25 87 ALA A C 1
ATOM 640 O O . ALA A 1 87 ? -14.080 -6.750 7.650 1.00 93.25 87 ALA A O 1
ATOM 641 N N . THR A 1 88 ? -13.873 -6.179 5.504 1.00 94.25 88 THR A N 1
ATOM 642 C CA . THR A 1 88 ? -12.429 -6.436 5.435 1.00 94.25 88 THR A CA 1
ATOM 643 C C . THR A 1 88 ? -11.681 -5.221 4.919 1.00 94.25 88 THR A C 1
ATOM 645 O O . THR A 1 88 ? -12.028 -4.652 3.882 1.00 94.25 88 THR A O 1
ATOM 648 N N . ALA A 1 89 ? -10.605 -4.860 5.608 1.00 95.69 89 ALA A N 1
ATOM 649 C CA . ALA A 1 89 ? -9.702 -3.792 5.215 1.00 95.69 89 ALA A CA 1
ATOM 650 C C . ALA A 1 89 ? -8.257 -4.291 5.165 1.00 95.69 89 ALA A C 1
ATOM 652 O O . ALA A 1 89 ? -7.878 -5.220 5.877 1.00 95.69 89 ALA A O 1
ATOM 653 N N . VAL A 1 90 ? -7.450 -3.648 4.329 1.00 97.25 90 VAL A N 1
ATOM 654 C CA . VAL A 1 90 ? -5.997 -3.783 4.340 1.00 97.25 90 VAL A CA 1
ATOM 655 C C . VAL A 1 90 ? -5.386 -2.490 4.834 1.00 97.25 90 VAL A C 1
ATOM 657 O O . VAL A 1 90 ? -5.811 -1.405 4.439 1.00 97.25 90 VAL A O 1
ATOM 660 N N . ILE A 1 91 ? -4.381 -2.625 5.688 1.00 97.94 91 ILE A N 1
ATOM 661 C CA . ILE A 1 91 ? -3.586 -1.521 6.213 1.00 97.94 91 ILE A CA 1
ATOM 662 C C . ILE A 1 91 ? -2.161 -1.676 5.702 1.00 97.94 91 ILE A C 1
ATOM 664 O O . ILE A 1 91 ? -1.596 -2.757 5.823 1.00 97.94 91 ILE A O 1
ATOM 668 N N . ALA A 1 92 ? -1.579 -0.612 5.159 1.00 98.06 92 ALA A N 1
ATOM 669 C CA . ALA A 1 92 ? -0.174 -0.550 4.786 1.00 98.06 92 ALA A CA 1
ATOM 670 C C . ALA A 1 92 ? 0.564 0.400 5.721 1.00 98.06 92 ALA A C 1
ATOM 672 O O . ALA A 1 92 ? 0.144 1.540 5.924 1.00 98.06 92 ALA A O 1
ATOM 673 N N . LEU A 1 93 ? 1.675 -0.071 6.274 1.00 96.25 93 LEU A N 1
ATOM 674 C CA . LEU A 1 93 ? 2.511 0.687 7.195 1.00 96.25 93 LEU A CA 1
ATOM 675 C C . LEU A 1 93 ? 3.964 0.243 7.083 1.00 96.25 93 LEU A C 1
ATOM 677 O O . LEU A 1 93 ? 4.235 -0.884 6.683 1.00 96.25 93 LEU A O 1
ATOM 681 N N . TYR A 1 94 ? 4.897 1.088 7.494 1.00 94.81 94 TYR A N 1
ATOM 682 C CA . TYR A 1 94 ? 6.272 0.659 7.740 1.00 94.81 94 TYR A CA 1
ATOM 683 C C . TYR A 1 94 ? 6.400 0.264 9.209 1.00 94.81 94 TYR A C 1
ATOM 685 O O . TYR A 1 94 ? 6.132 1.078 10.092 1.00 94.81 94 TYR A O 1
ATOM 693 N N . ASN A 1 95 ? 6.718 -1.001 9.487 1.00 93.75 95 ASN A N 1
ATOM 694 C CA . ASN A 1 95 ? 6.646 -1.552 10.842 1.00 93.75 95 ASN A CA 1
ATOM 695 C C . ASN A 1 95 ? 8.001 -1.440 11.540 1.00 93.75 95 ASN A C 1
ATOM 697 O O . ASN A 1 95 ? 8.933 -2.159 11.186 1.00 93.75 95 ASN A O 1
ATOM 701 N N . SER A 1 96 ? 8.121 -0.605 12.571 1.00 90.19 96 SER A N 1
ATOM 702 C CA . SER A 1 96 ? 9.372 -0.439 13.320 1.00 90.19 96 SER A CA 1
ATOM 703 C C . SER A 1 96 ? 9.852 -1.739 13.975 1.00 90.19 96 SER A C 1
ATOM 705 O O . SER A 1 96 ? 11.056 -1.966 14.057 1.00 90.19 96 SER A O 1
ATOM 707 N N . LYS A 1 97 ? 8.941 -2.651 14.350 1.00 91.00 97 LYS A N 1
ATOM 708 C CA . LYS A 1 97 ? 9.288 -3.986 14.878 1.00 91.00 97 LYS A CA 1
ATOM 709 C C . LYS A 1 97 ? 9.870 -4.931 13.823 1.00 91.00 97 LYS A C 1
ATOM 711 O O . LYS A 1 97 ? 10.507 -5.912 14.186 1.00 91.00 97 LYS A O 1
ATOM 716 N N . ALA A 1 98 ? 9.679 -4.627 12.541 1.00 92.06 98 ALA A N 1
ATOM 717 C CA . ALA A 1 98 ? 10.230 -5.361 11.407 1.00 92.06 98 ALA A CA 1
ATOM 718 C C . ALA A 1 98 ? 11.241 -4.498 10.630 1.00 92.06 98 ALA A C 1
ATOM 720 O O . ALA A 1 98 ? 11.218 -4.466 9.404 1.00 92.06 98 ALA A O 1
ATOM 721 N N . ASN A 1 99 ? 12.099 -3.753 11.340 1.00 91.19 99 ASN A N 1
ATOM 722 C CA . ASN A 1 99 ? 13.120 -2.880 10.745 1.00 91.19 99 ASN A CA 1
ATOM 723 C C . ASN A 1 99 ? 12.542 -1.882 9.716 1.00 91.19 99 ASN A C 1
ATOM 725 O O . ASN A 1 99 ? 13.064 -1.720 8.615 1.00 91.19 99 ASN A O 1
ATOM 729 N N . ALA A 1 100 ? 11.393 -1.286 10.050 1.00 90.25 100 ALA A N 1
ATOM 730 C CA . ALA A 1 100 ? 10.628 -0.389 9.183 1.00 90.25 100 ALA A CA 1
ATOM 731 C C . ALA A 1 100 ? 10.280 -0.977 7.798 1.00 90.25 100 ALA A C 1
ATOM 733 O O . ALA A 1 100 ? 9.990 -0.232 6.866 1.00 90.25 100 ALA A O 1
ATOM 734 N N . ALA A 1 101 ? 10.234 -2.307 7.655 1.00 95.12 101 ALA A N 1
ATOM 735 C CA . ALA A 1 101 ? 9.742 -2.950 6.443 1.00 95.12 101 ALA A CA 1
ATOM 736 C C . ALA A 1 101 ? 8.269 -2.601 6.197 1.00 95.12 101 ALA A C 1
ATOM 738 O O . ALA A 1 101 ? 7.448 -2.579 7.125 1.00 95.12 101 ALA A O 1
ATOM 739 N N . LEU A 1 102 ? 7.921 -2.387 4.928 1.00 97.25 102 LEU A N 1
ATOM 740 C CA . LEU A 1 102 ? 6.539 -2.282 4.488 1.00 97.25 102 LEU A CA 1
ATOM 741 C C . LEU A 1 102 ? 5.798 -3.563 4.874 1.00 97.25 102 LEU A C 1
ATOM 743 O O . LEU A 1 102 ? 6.140 -4.666 4.453 1.00 97.25 102 LEU A O 1
ATOM 747 N N . THR A 1 103 ? 4.768 -3.393 5.684 1.00 97.94 103 THR A N 1
ATOM 748 C CA . THR A 1 103 ? 3.920 -4.451 6.206 1.00 97.94 103 THR A CA 1
ATOM 749 C C . THR A 1 103 ? 2.485 -4.171 5.791 1.00 97.94 103 THR A C 1
ATOM 751 O O . THR A 1 103 ? 1.974 -3.064 5.978 1.00 97.94 103 THR A O 1
ATOM 754 N N . LEU A 1 104 ? 1.832 -5.186 5.235 1.00 98.44 104 LEU A N 1
ATOM 755 C CA . LEU A 1 104 ? 0.408 -5.185 4.939 1.00 98.44 104 LEU A CA 1
ATOM 756 C C . LEU A 1 104 ? -0.311 -6.000 6.004 1.00 98.44 104 LEU A C 1
ATOM 758 O O . LEU A 1 104 ? 0.099 -7.121 6.289 1.00 98.44 104 LEU A O 1
ATOM 762 N N . LEU A 1 105 ? -1.378 -5.457 6.576 1.00 98.06 105 LEU A N 1
ATOM 763 C CA . LEU A 1 105 ? -2.208 -6.140 7.563 1.00 98.06 105 LEU A CA 1
ATOM 764 C C . LEU A 1 105 ? -3.591 -6.375 6.990 1.00 98.06 105 LEU A C 1
ATOM 766 O O . LEU A 1 105 ? -4.207 -5.437 6.485 1.00 98.06 105 LEU A O 1
ATOM 770 N N . LEU A 1 106 ? -4.096 -7.596 7.127 1.00 97.38 106 LEU A N 1
ATOM 771 C CA . LEU A 1 106 ? -5.488 -7.907 6.857 1.00 97.38 106 LEU A CA 1
ATOM 772 C C . LEU A 1 106 ? -6.293 -7.752 8.144 1.00 97.38 106 LEU A C 1
ATOM 774 O O . LEU A 1 106 ? -6.008 -8.405 9.151 1.00 97.38 106 LEU A O 1
ATOM 778 N N . VAL A 1 107 ? -7.313 -6.906 8.098 1.00 96.88 107 VAL A N 1
ATOM 779 C CA . VAL A 1 107 ? -8.205 -6.624 9.221 1.00 96.88 107 VAL A CA 1
ATOM 780 C C . VAL A 1 107 ? -9.618 -7.022 8.848 1.00 96.88 107 VAL A C 1
ATOM 782 O O . VAL A 1 107 ? -10.081 -6.729 7.747 1.00 96.88 107 VAL A O 1
ATOM 785 N N . GLU A 1 108 ? -10.323 -7.643 9.784 1.00 95.50 108 GLU A N 1
ATOM 786 C CA . GLU A 1 108 ? -11.729 -7.991 9.625 1.00 95.50 108 GLU A CA 1
ATOM 787 C C . GLU A 1 108 ? -12.574 -7.423 10.763 1.00 95.50 108 GLU A C 1
ATOM 789 O O . GLU A 1 108 ? -12.151 -7.399 11.920 1.00 95.50 108 GLU A O 1
ATOM 794 N N . VAL A 1 109 ? -13.785 -6.989 10.429 1.00 95.12 109 VAL A N 1
ATOM 795 C CA . VAL A 1 109 ? -14.801 -6.535 11.374 1.00 95.12 109 VAL A CA 1
ATOM 796 C C . VAL A 1 109 ? -15.945 -7.534 11.378 1.00 95.12 109 VAL A C 1
ATOM 798 O O . VAL A 1 109 ? -16.601 -7.739 10.362 1.00 95.12 109 VAL A O 1
ATOM 801 N N . PHE A 1 110 ? -16.219 -8.133 12.532 1.00 92.06 110 PHE A N 1
ATOM 802 C CA . PHE A 1 110 ? -17.340 -9.054 12.695 1.00 92.06 110 PHE A CA 1
ATOM 803 C C . PHE A 1 110 ? -18.196 -8.625 13.886 1.00 92.06 110 PHE A C 1
ATOM 805 O O . PHE A 1 110 ? -17.756 -8.653 15.040 1.00 92.06 110 PHE A O 1
ATOM 812 N N . GLY A 1 111 ? -19.427 -8.196 13.595 1.00 88.56 111 GLY A N 1
ATOM 813 C CA . GLY A 1 111 ? -20.302 -7.564 14.579 1.00 88.56 111 GLY A CA 1
ATOM 814 C C . GLY A 1 111 ? -19.664 -6.293 15.144 1.00 88.56 111 GLY A C 1
ATOM 815 O O . GLY A 1 111 ? -19.383 -5.352 14.407 1.00 88.56 111 GLY A O 1
ATOM 816 N N . SER A 1 112 ? -19.423 -6.285 16.455 1.00 90.50 112 SER A N 1
ATOM 817 C CA . SER A 1 112 ? -18.787 -5.175 17.179 1.00 90.50 112 SER A CA 1
ATOM 818 C C . SER A 1 112 ? -17.281 -5.359 17.387 1.00 90.50 112 SER A C 1
ATOM 820 O O . SER A 1 112 ? -16.660 -4.535 18.054 1.00 90.50 112 SER A O 1
ATOM 822 N N . ASN A 1 113 ? -16.684 -6.428 16.855 1.00 93.44 113 ASN A N 1
ATOM 823 C CA . ASN A 1 113 ? -15.286 -6.780 17.094 1.00 93.44 113 ASN A CA 1
ATOM 824 C C . ASN A 1 113 ? -14.417 -6.515 15.864 1.00 93.44 113 ASN A C 1
ATOM 826 O O . ASN A 1 113 ? -14.864 -6.683 14.729 1.00 93.44 113 ASN A O 1
ATOM 830 N N . VAL A 1 114 ? -13.157 -6.159 16.112 1.00 95.75 114 VAL A N 1
ATOM 831 C CA . VAL A 1 114 ? -12.122 -5.955 15.093 1.00 95.75 114 VAL A CA 1
ATOM 832 C C . VAL A 1 114 ? -11.014 -6.978 15.313 1.00 95.75 114 VAL A C 1
ATOM 834 O O . VAL A 1 114 ? -10.572 -7.180 16.443 1.00 95.75 114 VAL A O 1
ATOM 837 N N . PHE A 1 115 ? -10.555 -7.615 14.239 1.00 95.81 115 PHE A N 1
ATOM 838 C CA . PHE A 1 115 ? -9.543 -8.665 14.278 1.00 95.81 115 PHE A CA 1
ATOM 839 C C . PHE A 1 115 ? -8.401 -8.356 13.315 1.00 95.81 115 PHE A C 1
ATOM 841 O O . PHE A 1 115 ? -8.631 -8.148 12.125 1.00 95.81 115 PHE A O 1
ATOM 848 N N . PHE A 1 116 ? -7.164 -8.417 13.809 1.00 96.44 116 PHE A N 1
ATOM 849 C CA . PHE A 1 116 ? -5.982 -8.575 12.962 1.00 96.44 116 PHE A CA 1
ATOM 850 C C . PHE A 1 116 ? -5.912 -10.042 12.520 1.00 96.44 116 PHE A C 1
ATOM 852 O O . PHE A 1 116 ? -5.766 -10.927 13.362 1.00 96.44 116 PHE A O 1
ATOM 859 N N . ARG A 1 117 ? -6.083 -10.320 11.224 1.00 95.00 117 ARG A N 1
ATOM 860 C CA . ARG A 1 117 ? -6.181 -11.690 10.689 1.00 95.00 117 ARG A CA 1
ATOM 861 C C . ARG A 1 117 ? -4.837 -12.246 10.259 1.00 95.00 117 ARG A C 1
ATOM 863 O O . ARG A 1 117 ? -4.466 -13.342 10.662 1.00 95.00 117 ARG A O 1
ATOM 870 N N . SER A 1 118 ? -4.127 -11.498 9.430 1.00 96.06 118 SER A N 1
ATOM 871 C CA . SER A 1 118 ? -2.830 -11.897 8.898 1.00 96.06 118 SER A CA 1
ATOM 872 C C . SER A 1 118 ? -2.001 -10.670 8.556 1.00 96.06 118 SER A C 1
ATOM 874 O O . SER A 1 118 ? -2.506 -9.543 8.518 1.00 96.06 118 SER A O 1
ATOM 876 N N . SER A 1 119 ? -0.716 -10.897 8.319 1.00 97.00 119 SER A N 1
ATOM 877 C CA . SER A 1 119 ? 0.206 -9.883 7.841 1.00 97.00 119 SER A CA 1
ATOM 878 C C . SER A 1 119 ? 1.072 -10.430 6.711 1.00 97.00 119 SER A C 1
ATOM 880 O O . SER A 1 119 ? 1.322 -11.631 6.615 1.00 97.00 119 SER A O 1
ATOM 882 N N . PHE A 1 120 ? 1.536 -9.527 5.857 1.00 97.50 120 PHE A N 1
ATOM 883 C CA . PHE A 1 120 ? 2.579 -9.770 4.873 1.00 97.50 120 PHE A CA 1
ATOM 884 C C . PHE A 1 120 ? 3.673 -8.728 5.084 1.00 97.50 120 PHE A C 1
ATOM 886 O O . PHE A 1 120 ? 3.382 -7.532 5.099 1.00 97.50 120 PHE A O 1
ATOM 893 N N . VAL A 1 121 ? 4.917 -9.168 5.254 1.00 97.19 121 VAL A N 1
ATOM 894 C CA . VAL A 1 121 ? 6.076 -8.286 5.436 1.00 97.19 121 VAL A CA 1
ATOM 895 C C . VAL A 1 121 ? 6.917 -8.331 4.169 1.00 97.19 121 VAL A C 1
ATOM 897 O O . VAL A 1 121 ? 7.384 -9.393 3.765 1.00 97.19 121 VAL A O 1
ATOM 900 N N . LEU A 1 122 ? 7.125 -7.176 3.542 1.00 96.06 122 LEU A N 1
ATOM 901 C CA . LEU A 1 122 ? 8.012 -7.045 2.395 1.00 96.06 122 LEU A CA 1
ATOM 902 C C . LEU A 1 122 ? 9.440 -6.780 2.883 1.00 96.06 122 LEU A C 1
ATOM 904 O O . LEU A 1 122 ? 9.875 -5.631 2.973 1.00 96.06 122 LEU A O 1
ATOM 908 N N . GLU A 1 123 ? 10.176 -7.845 3.193 1.00 92.94 123 GLU A N 1
ATOM 909 C CA . GLU A 1 123 ? 11.539 -7.769 3.747 1.00 92.94 123 GLU A CA 1
ATOM 910 C C . GLU A 1 123 ? 12.504 -6.958 2.869 1.00 92.94 123 GLU A C 1
ATOM 912 O O . GLU A 1 123 ? 13.337 -6.217 3.383 1.00 92.94 123 GLU A O 1
ATOM 917 N N . GLU A 1 124 ? 12.337 -6.996 1.542 1.00 88.88 124 GLU A N 1
ATOM 918 C CA . GLU A 1 124 ? 13.148 -6.218 0.592 1.00 88.88 124 GLU A CA 1
ATOM 919 C C . GLU A 1 124 ? 13.039 -4.693 0.769 1.00 88.88 124 GLU A C 1
ATOM 921 O O . GLU A 1 124 ? 13.841 -3.950 0.194 1.00 88.88 124 GLU A O 1
ATOM 926 N N . SER A 1 125 ? 12.054 -4.221 1.536 1.00 92.50 125 SER A N 1
ATOM 927 C CA . SER A 1 125 ? 11.857 -2.806 1.861 1.00 92.50 125 SER A CA 1
ATOM 928 C C . SER A 1 125 ? 12.399 -2.387 3.230 1.00 92.50 125 SER A C 1
ATOM 930 O O . SER A 1 125 ? 12.376 -1.195 3.531 1.00 92.50 125 SER A O 1
ATOM 932 N N . ALA A 1 126 ? 12.887 -3.335 4.037 1.00 92.44 126 ALA A N 1
ATOM 933 C CA . ALA A 1 126 ? 13.387 -3.091 5.387 1.00 92.44 126 ALA A CA 1
ATOM 934 C C . ALA A 1 126 ? 14.588 -2.135 5.389 1.00 92.44 126 ALA A C 1
ATOM 936 O O . ALA A 1 126 ? 15.568 -2.355 4.678 1.00 92.44 126 ALA A O 1
ATOM 937 N N . GLY A 1 127 ? 14.534 -1.093 6.211 1.00 87.56 127 GLY A N 1
ATOM 938 C CA . GLY A 1 127 ? 15.598 -0.106 6.334 1.00 87.56 127 GLY A CA 1
ATOM 939 C C . GLY A 1 127 ? 15.101 1.217 6.899 1.00 87.56 127 GLY A C 1
ATOM 940 O O . GLY A 1 127 ? 13.902 1.471 6.990 1.00 87.56 127 GLY A O 1
ATOM 941 N N . GLU A 1 128 ? 16.043 2.077 7.266 1.00 79.50 128 GLU A N 1
ATOM 942 C CA . GLU A 1 128 ? 15.731 3.391 7.816 1.00 79.50 128 GLU A CA 1
ATOM 943 C C . GLU A 1 128 ? 15.470 4.423 6.718 1.00 79.50 128 GLU A C 1
ATOM 945 O O . GLU A 1 128 ? 16.088 4.424 5.649 1.00 79.50 128 GLU A O 1
ATOM 950 N N . PHE A 1 129 ? 14.542 5.332 7.003 1.00 78.94 129 PHE A N 1
ATOM 951 C CA . PHE A 1 129 ? 14.267 6.479 6.154 1.00 78.94 129 PHE A CA 1
ATOM 952 C C . PHE A 1 129 ? 15.223 7.623 6.471 1.00 78.94 129 PHE A C 1
ATOM 954 O O . PHE A 1 129 ? 14.876 8.550 7.195 1.00 78.94 129 PHE A O 1
ATOM 961 N N . ASP A 1 130 ? 16.421 7.560 5.896 1.00 70.12 130 ASP A N 1
ATOM 962 C CA . ASP A 1 130 ? 17.402 8.646 5.948 1.00 70.12 130 ASP A CA 1
ATOM 963 C C . ASP A 1 130 ? 17.372 9.466 4.646 1.00 70.12 130 ASP A C 1
ATOM 965 O O . ASP A 1 130 ? 18.247 9.382 3.782 1.00 70.12 130 ASP A O 1
ATOM 969 N N . PHE A 1 131 ? 16.281 10.209 4.446 1.00 68.31 131 PHE A N 1
ATOM 970 C CA . PHE A 1 131 ? 16.081 11.084 3.278 1.00 68.31 131 PHE A CA 1
ATOM 971 C C . PHE A 1 131 ? 16.508 12.539 3.551 1.00 68.31 131 PHE A C 1
ATOM 973 O O . PHE A 1 131 ? 16.165 13.451 2.795 1.00 68.31 131 PHE A O 1
ATOM 980 N N . GLY A 1 132 ? 17.265 12.736 4.636 1.00 54.12 132 GLY A N 1
ATOM 981 C CA . GLY A 1 132 ? 17.530 14.016 5.281 1.00 54.12 132 GLY A CA 1
ATOM 982 C C . GLY A 1 132 ? 16.565 14.283 6.441 1.00 54.12 132 GLY A C 1
ATOM 983 O O . GLY A 1 132 ? 15.439 13.787 6.484 1.00 54.12 132 GLY A O 1
ATOM 984 N N . SER A 1 133 ? 17.034 15.023 7.445 1.00 49.91 133 SER A N 1
ATOM 985 C CA . SER A 1 133 ? 16.281 15.257 8.679 1.00 49.91 133 SER A CA 1
ATOM 986 C C . SER A 1 133 ? 15.337 16.453 8.520 1.00 49.91 133 SER A C 1
ATOM 988 O O . SER A 1 133 ? 15.777 17.595 8.476 1.00 49.91 133 SER A O 1
ATOM 990 N N . PHE A 1 134 ? 14.025 16.221 8.469 1.00 53.81 134 PHE A N 1
ATOM 991 C CA . PHE A 1 134 ? 13.033 17.280 8.680 1.00 53.81 134 PHE A CA 1
ATOM 992 C C . PHE A 1 134 ? 12.214 17.006 9.939 1.00 53.81 134 PHE A C 1
ATOM 994 O O . PHE A 1 134 ? 11.875 15.866 10.245 1.00 53.81 134 PHE A O 1
ATOM 1001 N N . TYR A 1 135 ? 11.833 18.073 10.637 1.00 49.25 135 TYR A N 1
ATOM 1002 C CA . TYR A 1 135 ? 11.075 18.071 11.890 1.00 49.25 135 TYR A CA 1
ATOM 1003 C C . TYR A 1 135 ? 9.615 17.563 11.795 1.00 49.25 135 TYR A C 1
ATOM 1005 O O . TYR A 1 135 ? 8.811 17.963 12.630 1.00 49.25 135 TYR A O 1
ATOM 1013 N N . SER A 1 136 ? 9.204 16.747 10.807 1.00 57.22 136 SER A N 1
ATOM 1014 C CA . SER A 1 136 ? 7.834 16.158 10.784 1.00 57.22 136 SER A CA 1
ATOM 1015 C C . SER A 1 136 ? 7.435 15.334 9.552 1.00 57.22 136 SER A C 1
ATOM 1017 O O . SER A 1 136 ? 6.337 14.774 9.561 1.00 57.22 136 SER A O 1
ATOM 1019 N N . TRP A 1 137 ? 8.225 15.266 8.473 1.00 71.00 137 TRP A N 1
ATOM 1020 C CA . TRP A 1 137 ? 7.775 14.527 7.288 1.00 71.00 137 TRP A CA 1
ATOM 1021 C C . TRP A 1 137 ? 8.038 13.029 7.445 1.00 71.00 137 TRP A C 1
ATOM 1023 O O . TRP A 1 137 ? 9.168 12.606 7.666 1.00 71.00 137 TRP A O 1
ATOM 1033 N N . TYR A 1 138 ? 6.980 12.238 7.280 1.00 78.00 138 TYR A N 1
ATOM 1034 C CA . TYR A 1 138 ? 7.037 10.784 7.277 1.00 78.00 138 TYR A CA 1
ATOM 1035 C C . TYR A 1 138 ? 6.470 10.260 5.954 1.00 78.00 138 TYR A C 1
ATOM 1037 O O . TYR A 1 138 ? 5.417 10.737 5.514 1.00 78.00 138 TYR A O 1
ATOM 1045 N N . PRO A 1 139 ? 7.121 9.283 5.301 1.00 85.56 139 PRO A N 1
ATOM 1046 C CA . PRO A 1 139 ? 6.576 8.682 4.095 1.00 85.56 139 PRO A CA 1
ATOM 1047 C C . PRO A 1 139 ? 5.270 7.945 4.414 1.00 85.56 139 PRO A C 1
ATOM 1049 O O . PRO A 1 139 ? 5.141 7.306 5.454 1.00 85.56 139 PRO A O 1
ATOM 1052 N N . ALA A 1 140 ? 4.308 8.011 3.498 1.00 89.44 140 ALA A N 1
ATOM 1053 C CA . ALA A 1 140 ? 3.085 7.220 3.561 1.00 89.44 140 ALA A CA 1
ATOM 1054 C C . ALA A 1 140 ? 3.077 6.233 2.384 1.00 89.44 140 ALA A C 1
ATOM 1056 O O . ALA A 1 140 ? 3.298 6.664 1.245 1.00 89.44 140 ALA A O 1
ATOM 1057 N N . PRO A 1 141 ? 2.846 4.927 2.608 1.00 95.56 141 PRO A N 1
ATOM 1058 C CA . PRO A 1 141 ? 2.456 4.048 1.517 1.00 95.56 141 PRO A CA 1
ATOM 1059 C C . PRO A 1 141 ? 1.065 4.455 1.010 1.00 95.56 141 PRO A C 1
ATOM 1061 O O . PRO A 1 141 ? 0.319 5.160 1.685 1.00 95.56 141 PRO A O 1
ATOM 1064 N N . SER A 1 142 ? 0.705 4.000 -0.181 1.00 97.56 142 SER A N 1
ATOM 1065 C CA . SER A 1 142 ? -0.594 4.251 -0.793 1.00 97.56 142 SER A CA 1
ATOM 1066 C C . SER A 1 142 ? -1.218 2.946 -1.258 1.00 97.56 142 SER A C 1
ATOM 1068 O O . SER A 1 142 ? -0.577 2.144 -1.940 1.00 97.56 142 SER A O 1
ATOM 1070 N N . LEU A 1 143 ? -2.478 2.750 -0.883 1.00 97.19 143 LEU A N 1
ATOM 1071 C CA . LEU A 1 143 ? -3.298 1.601 -1.229 1.00 97.19 143 LEU A CA 1
ATOM 1072 C C . LEU A 1 143 ? -4.352 1.975 -2.270 1.00 97.19 143 LEU A C 1
ATOM 1074 O O . LEU A 1 143 ? -5.124 2.915 -2.079 1.00 97.19 143 LEU A O 1
ATOM 1078 N N . ALA A 1 144 ? -4.462 1.168 -3.322 1.00 95.69 144 ALA A N 1
ATOM 1079 C CA . ALA A 1 144 ? -5.541 1.258 -4.299 1.00 95.69 144 ALA A CA 1
ATOM 1080 C C . ALA A 1 144 ? -6.210 -0.106 -4.492 1.00 95.69 144 ALA A C 1
ATOM 1082 O O . ALA A 1 144 ? -5.551 -1.088 -4.833 1.00 95.69 144 ALA A O 1
ATOM 1083 N N . LEU A 1 145 ? -7.529 -0.170 -4.292 1.00 93.44 145 LEU A N 1
ATOM 1084 C CA . LEU A 1 145 ? -8.312 -1.359 -4.623 1.00 93.44 145 LEU A CA 1
ATOM 1085 C C . LEU A 1 145 ? -8.455 -1.434 -6.146 1.00 93.44 145 LEU A C 1
ATOM 1087 O O . LEU A 1 145 ? -9.196 -0.649 -6.729 1.00 93.44 145 LEU A O 1
ATOM 1091 N N . VAL A 1 146 ? -7.726 -2.350 -6.780 1.00 89.00 146 VAL A N 1
ATOM 1092 C CA . VAL A 1 146 ? -7.726 -2.515 -8.242 1.00 89.00 146 VAL A CA 1
ATOM 1093 C C . VAL A 1 146 ? -8.964 -3.291 -8.674 1.00 89.00 146 VAL A C 1
ATOM 1095 O O . VAL A 1 146 ? -9.656 -2.892 -9.598 1.00 89.00 146 VAL A O 1
ATOM 1098 N N . GLY A 1 147 ? -9.306 -4.347 -7.939 1.00 86.12 147 GLY A N 1
ATOM 1099 C CA . GLY A 1 147 ? -10.511 -5.142 -8.153 1.00 86.12 147 GLY A CA 1
ATOM 1100 C C . GLY A 1 147 ? -10.858 -5.970 -6.914 1.00 86.12 147 GLY A C 1
ATOM 1101 O O . GLY A 1 147 ? -10.168 -5.861 -5.897 1.00 86.12 147 GLY A O 1
ATOM 1102 N N . PRO A 1 148 ? -11.904 -6.814 -6.966 1.00 84.62 148 PRO A N 1
ATOM 1103 C CA . PRO A 1 148 ? -12.291 -7.663 -5.840 1.00 84.62 148 PRO A CA 1
ATOM 1104 C C . PRO A 1 148 ? -11.113 -8.507 -5.337 1.00 84.62 148 PRO A C 1
ATOM 1106 O O . PRO A 1 148 ? -10.543 -9.302 -6.085 1.00 84.62 148 PRO A O 1
ATOM 1109 N N . GLY A 1 149 ? -10.713 -8.297 -4.080 1.00 85.75 149 GLY A N 1
ATOM 1110 C CA . GLY A 1 149 ? -9.571 -8.988 -3.478 1.00 85.75 149 GLY A CA 1
ATOM 1111 C C . GLY A 1 149 ? -8.216 -8.700 -4.139 1.00 85.75 149 GLY A C 1
ATOM 1112 O O . GLY A 1 149 ? -7.287 -9.471 -3.927 1.00 85.75 149 GLY A O 1
ATOM 1113 N N . ARG A 1 150 ? -8.069 -7.636 -4.942 1.00 90.31 150 ARG A N 1
ATOM 1114 C CA . ARG A 1 150 ? -6.790 -7.211 -5.541 1.00 90.31 150 ARG A CA 1
ATOM 1115 C C . ARG A 1 150 ? -6.446 -5.798 -5.101 1.00 90.31 150 ARG A C 1
ATOM 1117 O O . ARG A 1 150 ? -7.183 -4.859 -5.403 1.00 90.31 150 ARG A O 1
ATOM 1124 N N . ILE A 1 151 ? -5.309 -5.636 -4.439 1.00 94.88 151 ILE A N 1
ATOM 1125 C CA . ILE A 1 151 ? -4.863 -4.349 -3.910 1.00 94.88 151 ILE A CA 1
ATOM 1126 C C . ILE A 1 151 ? -3.473 -4.004 -4.432 1.00 94.88 151 ILE A C 1
ATOM 1128 O O . ILE A 1 151 ? -2.535 -4.789 -4.311 1.00 94.88 151 ILE A O 1
ATOM 1132 N N . ALA A 1 152 ? -3.348 -2.836 -5.051 1.00 94.31 152 ALA A N 1
ATOM 1133 C CA . ALA A 1 152 ? -2.067 -2.265 -5.422 1.00 94.31 152 ALA A CA 1
ATOM 1134 C C . ALA A 1 152 ? -1.522 -1.461 -4.249 1.00 94.31 152 ALA A C 1
ATOM 1136 O O . ALA A 1 152 ? -2.250 -0.699 -3.607 1.00 94.31 152 ALA A O 1
ATOM 1137 N N . VAL A 1 153 ? -0.228 -1.618 -4.004 1.00 97.06 153 VAL A N 1
ATOM 1138 C CA . VAL A 1 153 ? 0.505 -0.868 -2.991 1.00 97.06 153 VAL A CA 1
ATOM 1139 C C . VAL A 1 153 ? 1.582 -0.077 -3.702 1.00 97.06 153 VAL A C 1
ATOM 1141 O O . VAL A 1 153 ? 2.346 -0.652 -4.473 1.00 97.06 153 VAL A O 1
ATOM 1144 N N . ALA A 1 154 ? 1.654 1.226 -3.467 1.00 96.56 154 ALA A N 1
ATOM 1145 C CA . ALA A 1 154 ? 2.752 2.074 -3.913 1.00 96.56 154 ALA A CA 1
ATOM 1146 C C . ALA A 1 154 ? 3.443 2.691 -2.699 1.00 96.56 154 ALA A C 1
ATOM 1148 O O . ALA A 1 154 ? 2.782 3.126 -1.761 1.00 96.56 154 ALA A O 1
ATOM 1149 N N . PHE A 1 155 ? 4.769 2.689 -2.676 1.00 95.94 155 PHE A N 1
ATOM 1150 C CA . PHE A 1 155 ? 5.531 3.037 -1.481 1.00 95.94 155 PHE A CA 1
ATOM 1151 C C . PHE A 1 155 ? 6.954 3.507 -1.828 1.00 95.94 155 PHE A C 1
ATOM 1153 O O . PHE A 1 155 ? 7.437 3.296 -2.940 1.00 95.94 155 PHE A O 1
ATOM 1160 N N . LEU A 1 156 ? 7.632 4.155 -0.881 1.00 92.50 156 LEU A N 1
ATOM 1161 C CA . LEU A 1 156 ? 9.040 4.544 -0.994 1.00 92.50 156 LEU A CA 1
ATOM 1162 C C . LEU A 1 156 ? 9.897 3.476 -0.307 1.00 92.50 156 LEU A C 1
ATOM 1164 O O . LEU A 1 156 ? 9.745 3.221 0.882 1.00 92.50 156 LEU A O 1
ATOM 1168 N N . ASN A 1 157 ? 10.794 2.826 -1.041 1.00 92.06 157 ASN A N 1
ATOM 1169 C CA . ASN A 1 157 ? 11.579 1.721 -0.497 1.00 92.06 157 ASN A CA 1
ATOM 1170 C C . ASN A 1 157 ? 12.832 2.243 0.232 1.00 92.06 157 ASN A C 1
ATOM 1172 O O . ASN A 1 157 ? 13.763 2.723 -0.419 1.00 92.06 157 ASN A O 1
ATOM 1176 N N . ALA A 1 158 ? 12.871 2.117 1.563 1.00 87.94 158 ALA A N 1
ATOM 1177 C CA . ALA A 1 158 ? 13.985 2.568 2.401 1.00 87.94 158 ALA A CA 1
ATOM 1178 C C . ALA A 1 158 ? 15.308 1.866 2.053 1.00 87.94 158 ALA A C 1
ATOM 1180 O O . ALA A 1 158 ? 16.313 2.524 1.785 1.00 87.94 158 ALA A O 1
ATOM 1181 N N . ASN A 1 159 ? 15.279 0.535 1.921 1.00 89.62 159 ASN A N 1
ATOM 1182 C CA . ASN A 1 159 ? 16.427 -0.294 1.528 1.00 89.62 159 ASN A CA 1
ATOM 1183 C C . ASN A 1 159 ? 17.012 0.089 0.154 1.00 89.62 159 ASN A C 1
ATOM 1185 O O . ASN A 1 159 ? 18.173 -0.165 -0.164 1.00 89.62 159 ASN A O 1
ATOM 1189 N N . ARG A 1 160 ? 16.195 0.721 -0.692 1.00 87.88 160 ARG A N 1
ATOM 1190 C CA . ARG A 1 160 ? 16.586 1.248 -2.005 1.00 87.88 160 ARG A CA 1
ATOM 1191 C C . ARG A 1 160 ? 16.659 2.770 -2.006 1.00 87.88 160 ARG A C 1
ATOM 1193 O O . ARG A 1 160 ? 16.319 3.397 -3.005 1.00 87.88 160 ARG A O 1
ATOM 1200 N N . ARG A 1 161 ? 17.099 3.374 -0.897 1.00 85.75 161 ARG A N 1
ATOM 1201 C CA . ARG A 1 161 ? 17.360 4.821 -0.791 1.00 85.75 161 ARG A CA 1
ATOM 1202 C C . ARG A 1 161 ? 16.151 5.693 -1.160 1.00 85.75 161 ARG A C 1
ATOM 1204 O O . ARG A 1 161 ? 16.298 6.769 -1.734 1.00 85.75 161 ARG A O 1
ATOM 1211 N N . GLY A 1 162 ? 14.943 5.218 -0.873 1.00 86.38 162 GLY A N 1
ATOM 1212 C CA . GLY A 1 162 ? 13.691 5.925 -1.151 1.00 86.38 162 GLY A CA 1
ATOM 1213 C C . GLY A 1 162 ? 13.214 5.831 -2.590 1.00 86.38 162 GLY A C 1
ATOM 1214 O O . GLY A 1 162 ? 12.333 6.588 -2.991 1.00 86.38 162 GLY A O 1
ATOM 1215 N N . GLN A 1 163 ? 13.750 4.899 -3.378 1.00 88.12 163 GLN A N 1
ATOM 1216 C CA . GLN A 1 163 ? 13.213 4.621 -4.703 1.00 88.12 163 GLN A CA 1
ATOM 1217 C C . GLN A 1 163 ? 11.729 4.233 -4.611 1.00 88.12 163 GLN A C 1
ATOM 1219 O O . GLN A 1 163 ? 11.376 3.330 -3.842 1.00 88.12 163 GLN A O 1
ATOM 1224 N N . PRO A 1 164 ? 10.847 4.871 -5.396 1.00 89.81 164 PRO A N 1
ATOM 1225 C CA . PRO A 1 164 ? 9.434 4.558 -5.391 1.00 89.81 164 PRO A CA 1
ATOM 1226 C C . PRO A 1 164 ? 9.217 3.199 -6.053 1.00 89.81 164 PRO A C 1
ATOM 1228 O O . PRO A 1 164 ? 9.747 2.914 -7.132 1.00 89.81 164 PRO A O 1
ATOM 1231 N N . HIS A 1 165 ? 8.427 2.364 -5.398 1.00 91.00 165 HIS A N 1
ATOM 1232 C CA . HIS A 1 165 ? 8.085 1.023 -5.831 1.00 91.00 165 HIS A CA 1
ATOM 1233 C C . HIS A 1 165 ? 6.584 0.785 -5.734 1.00 91.00 165 HIS A C 1
ATOM 1235 O O . HIS A 1 165 ? 5.843 1.518 -5.079 1.00 91.00 165 HIS A O 1
ATOM 1241 N N . THR A 1 166 ? 6.136 -0.266 -6.400 1.00 92.56 166 THR A N 1
ATOM 1242 C CA . THR A 1 166 ? 4.780 -0.763 -6.320 1.00 92.56 166 THR A CA 1
ATOM 1243 C C . THR A 1 166 ? 4.728 -2.269 -6.490 1.00 92.56 166 THR A C 1
ATOM 1245 O O . THR A 1 166 ? 5.611 -2.874 -7.096 1.00 92.56 166 THR A O 1
ATOM 1248 N N . GLN A 1 167 ? 3.684 -2.874 -5.945 1.00 89.69 167 GLN A N 1
ATOM 1249 C CA . GLN A 1 167 ? 3.392 -4.281 -6.122 1.00 89.69 167 GLN A CA 1
ATOM 1250 C C . GLN A 1 167 ? 1.885 -4.500 -5.997 1.00 89.69 167 GLN A C 1
ATOM 1252 O O . GLN A 1 167 ? 1.213 -3.847 -5.193 1.00 89.69 167 GLN A O 1
ATOM 1257 N N . LEU A 1 168 ? 1.356 -5.404 -6.813 1.00 89.44 168 LEU A N 1
ATOM 1258 C CA . LEU A 1 168 ? -0.023 -5.850 -6.730 1.00 89.44 168 LEU A CA 1
ATOM 1259 C C . LEU A 1 168 ? -0.105 -7.091 -5.847 1.00 89.44 168 LEU A C 1
ATOM 1261 O O . LEU A 1 168 ? 0.692 -8.014 -6.004 1.00 89.44 168 LEU A O 1
ATOM 1265 N N . PHE A 1 169 ? -1.104 -7.136 -4.975 1.00 92.62 169 PHE A N 1
ATOM 1266 C CA . PHE A 1 169 ? -1.379 -8.258 -4.087 1.00 92.62 169 PHE A CA 1
ATOM 1267 C C . PHE A 1 169 ? -2.787 -8.792 -4.313 1.00 92.62 169 PHE A C 1
ATOM 1269 O O . PHE A 1 169 ? -3.706 -8.050 -4.669 1.00 92.62 169 PHE A O 1
ATOM 1276 N N . SER A 1 170 ? -2.953 -10.086 -4.071 1.00 91.62 170 SER A N 1
ATOM 1277 C CA . SER A 1 170 ? -4.245 -10.752 -3.983 1.00 91.62 170 SER A CA 1
ATOM 1278 C C . SER A 1 170 ? -4.553 -11.110 -2.539 1.00 91.62 170 SER A C 1
ATOM 1280 O O . SER A 1 170 ? -3.654 -11.454 -1.775 1.00 91.62 170 SER A O 1
ATOM 1282 N N . ILE A 1 171 ? -5.832 -11.042 -2.191 1.00 92.69 171 ILE A N 1
ATOM 1283 C CA . ILE A 1 171 ? -6.362 -11.364 -0.874 1.00 92.69 171 ILE A CA 1
ATOM 1284 C C . ILE A 1 171 ? -7.297 -12.549 -1.044 1.00 92.69 171 ILE A C 1
ATOM 1286 O O . ILE A 1 171 ? -8.359 -12.424 -1.661 1.00 92.69 171 ILE A O 1
ATOM 1290 N N . ARG A 1 172 ? -6.883 -13.709 -0.544 1.00 87.62 172 ARG A N 1
ATOM 1291 C CA . ARG A 1 172 ? -7.627 -14.970 -0.652 1.00 87.62 172 ARG A CA 1
ATOM 1292 C C . ARG A 1 172 ? -7.466 -15.756 0.633 1.00 87.62 172 ARG A C 1
ATOM 1294 O O . ARG A 1 172 ? -6.376 -15.789 1.190 1.00 87.62 172 ARG A O 1
ATOM 1301 N N . ASP A 1 173 ? -8.556 -16.341 1.119 1.00 85.62 173 ASP A N 1
ATOM 1302 C CA . ASP A 1 173 ? -8.558 -17.213 2.301 1.00 85.62 173 ASP A CA 1
ATOM 1303 C C . ASP A 1 173 ? -7.850 -16.603 3.525 1.00 85.62 173 ASP A C 1
ATOM 1305 O O . ASP A 1 173 ? -7.117 -17.266 4.255 1.00 85.62 173 ASP A O 1
ATOM 1309 N N . GLY A 1 174 ? -8.032 -15.293 3.727 1.00 85.56 174 GLY A N 1
ATOM 1310 C CA . GLY A 1 174 ? -7.420 -14.562 4.837 1.00 85.56 174 GLY A CA 1
ATOM 1311 C C . GLY A 1 174 ? -5.918 -14.296 4.684 1.00 85.56 174 GLY A C 1
ATOM 1312 O O . GLY A 1 174 ? -5.292 -13.843 5.639 1.00 85.56 174 GLY A O 1
ATOM 1313 N N . ARG A 1 175 ? -5.324 -14.555 3.517 1.00 90.31 175 ARG A N 1
ATOM 1314 C CA . ARG A 1 175 ? -3.906 -14.325 3.208 1.00 90.31 175 ARG A CA 1
ATOM 1315 C C . ARG A 1 175 ? -3.726 -13.169 2.235 1.00 90.31 175 ARG A C 1
ATOM 1317 O O . ARG A 1 175 ? -4.634 -12.848 1.472 1.00 90.31 175 ARG A O 1
ATOM 1324 N N . ILE A 1 176 ? -2.543 -12.560 2.279 1.00 95.00 176 ILE A N 1
ATOM 1325 C CA . ILE A 1 176 ? -2.092 -11.531 1.342 1.00 95.00 176 ILE A CA 1
ATOM 1326 C C . ILE A 1 176 ? -0.900 -12.114 0.588 1.00 95.00 176 ILE A C 1
ATOM 1328 O O . ILE A 1 176 ? 0.136 -12.378 1.196 1.00 95.00 176 ILE A O 1
ATOM 1332 N N . ASP A 1 177 ? -1.045 -12.303 -0.719 1.00 90.00 177 ASP A N 1
ATOM 1333 C CA . ASP A 1 177 ? -0.009 -12.896 -1.564 1.00 90.00 177 ASP A CA 1
ATOM 1334 C C . ASP A 1 177 ? 0.337 -11.952 -2.726 1.00 90.00 177 ASP A C 1
ATOM 1336 O O . ASP A 1 177 ? -0.574 -11.393 -3.350 1.00 90.00 177 ASP A O 1
ATOM 1340 N N . PRO A 1 178 ? 1.628 -11.749 -3.040 1.00 87.25 178 PRO A N 1
ATOM 1341 C CA . PRO A 1 178 ? 2.032 -10.922 -4.168 1.00 87.25 178 PRO A CA 1
ATOM 1342 C C . PRO A 1 178 ? 1.590 -11.562 -5.489 1.00 87.25 178 PRO A C 1
ATOM 1344 O O . PRO A 1 178 ? 1.774 -12.756 -5.718 1.00 87.25 178 PRO A O 1
ATOM 1347 N N . VAL A 1 179 ? 1.011 -10.744 -6.365 1.00 81.62 179 VAL A N 1
ATOM 1348 C CA . VAL A 1 179 ? 0.605 -11.118 -7.728 1.00 81.62 179 VAL A CA 1
ATOM 1349 C C . VAL A 1 179 ? 1.689 -10.733 -8.719 1.00 81.62 179 VAL A C 1
ATOM 1351 O O . VAL A 1 179 ? 2.016 -11.518 -9.595 1.00 81.62 179 VAL A O 1
ATOM 1354 N N . THR A 1 180 ? 2.260 -9.538 -8.570 1.00 73.62 180 THR A N 1
ATOM 1355 C CA . THR A 1 180 ? 3.374 -9.074 -9.403 1.00 73.62 180 THR A CA 1
ATOM 1356 C C . THR A 1 180 ? 4.689 -9.176 -8.632 1.00 73.62 180 THR A C 1
ATOM 1358 O O . THR A 1 180 ? 4.676 -9.166 -7.396 1.00 73.62 180 THR A O 1
ATOM 1361 N N . PRO A 1 181 ? 5.848 -9.190 -9.315 1.00 73.88 181 PRO A N 1
ATOM 1362 C CA . PRO A 1 181 ? 7.112 -8.882 -8.656 1.00 73.88 181 PRO A CA 1
ATOM 1363 C C . PRO A 1 181 ? 7.085 -7.465 -8.065 1.00 73.88 181 PRO A C 1
ATOM 1365 O O . PRO A 1 181 ? 6.184 -6.665 -8.342 1.00 73.88 181 PRO A O 1
ATOM 1368 N N . LEU A 1 182 ? 8.095 -7.150 -7.258 1.00 78.81 182 LEU A N 1
ATOM 1369 C CA . LEU A 1 182 ? 8.323 -5.795 -6.786 1.00 78.81 182 LEU A CA 1
ATOM 1370 C C . LEU A 1 182 ? 8.778 -4.908 -7.961 1.00 78.81 182 LEU A C 1
ATOM 1372 O O . LEU A 1 182 ? 9.830 -5.135 -8.555 1.00 78.81 182 LEU A O 1
ATOM 1376 N N . ILE A 1 183 ? 7.975 -3.903 -8.310 1.00 77.31 183 ILE A N 1
ATOM 1377 C CA . ILE A 1 183 ? 8.178 -3.036 -9.477 1.00 77.31 183 ILE A CA 1
ATOM 1378 C C . ILE A 1 183 ? 8.682 -1.681 -9.008 1.00 77.31 183 ILE A C 1
ATOM 1380 O O . ILE A 1 183 ? 7.996 -0.986 -8.267 1.00 77.31 183 ILE A O 1
ATOM 1384 N N . ARG A 1 184 ? 9.847 -1.238 -9.473 1.00 82.44 184 ARG A N 1
ATOM 1385 C CA . ARG A 1 184 ? 10.261 0.159 -9.286 1.00 82.44 184 ARG A CA 1
ATOM 1386 C C . ARG A 1 184 ? 9.444 1.064 -10.223 1.00 82.44 184 ARG A C 1
ATOM 1388 O O . ARG A 1 184 ? 9.076 0.664 -11.325 1.00 82.44 184 ARG A O 1
ATOM 1395 N N . VAL A 1 185 ? 9.123 2.289 -9.829 1.00 80.12 185 VAL A N 1
ATOM 1396 C CA . VAL A 1 185 ? 8.384 3.230 -10.705 1.00 80.12 185 VAL A CA 1
ATOM 1397 C C . VAL A 1 185 ? 9.229 4.421 -11.146 1.00 80.12 185 VAL A C 1
ATOM 1399 O O . VAL A 1 185 ? 8.788 5.219 -11.970 1.00 80.12 185 VAL A O 1
ATOM 1402 N N . SER A 1 186 ? 10.462 4.517 -10.652 1.00 76.81 186 SER A N 1
ATOM 1403 C CA . SER A 1 186 ? 11.496 5.451 -11.097 1.00 76.81 186 SER A CA 1
ATOM 1404 C C . SER A 1 186 ? 12.538 4.791 -12.011 1.00 76.81 186 SER A C 1
ATOM 1406 O O . SER A 1 186 ? 12.552 3.575 -12.212 1.00 76.81 186 SER A O 1
ATOM 1408 N N . LYS A 1 187 ? 13.445 5.615 -12.551 1.00 71.19 187 LYS A N 1
ATOM 1409 C CA . LYS A 1 187 ? 14.693 5.147 -13.174 1.00 71.19 187 LYS A CA 1
ATOM 1410 C C . LYS A 1 187 ? 15.632 4.539 -12.117 1.00 71.19 187 LYS A C 1
ATOM 1412 O O . LYS A 1 187 ? 15.456 4.812 -10.928 1.00 71.19 187 LYS A O 1
ATOM 1417 N N . ASP A 1 188 ? 16.600 3.730 -12.558 1.00 68.19 188 ASP A N 1
ATOM 1418 C CA . ASP A 1 188 ? 17.607 3.073 -11.703 1.00 68.19 188 ASP A CA 1
ATOM 1419 C C . ASP A 1 188 ? 18.468 4.052 -10.893 1.00 68.19 188 ASP A C 1
ATOM 1421 O O . ASP A 1 188 ? 18.852 3.746 -9.768 1.00 68.19 188 ASP A O 1
ATOM 1425 N N . ASP A 1 189 ? 18.758 5.220 -11.464 1.00 71.88 189 ASP A N 1
ATOM 1426 C CA . ASP A 1 189 ? 19.608 6.268 -10.892 1.00 71.88 189 ASP A CA 1
ATOM 1427 C C . ASP A 1 189 ? 18.869 7.197 -9.918 1.00 71.88 189 ASP A C 1
ATOM 1429 O O . ASP A 1 189 ? 19.498 7.974 -9.201 1.00 71.88 189 ASP A O 1
ATOM 1433 N N . PHE A 1 190 ? 17.537 7.120 -9.866 1.00 81.25 190 PHE A N 1
ATOM 1434 C CA . PHE A 1 190 ? 16.747 7.919 -8.940 1.00 81.25 190 PHE A CA 1
ATOM 1435 C C . PHE A 1 190 ? 16.997 7.471 -7.497 1.00 81.25 190 PHE A C 1
ATOM 1437 O O . PHE A 1 190 ? 16.984 6.279 -7.196 1.00 81.25 190 PHE A O 1
ATOM 1444 N N . SER A 1 191 ? 17.162 8.427 -6.591 1.00 82.12 191 SER A N 1
ATOM 1445 C CA . SER A 1 191 ? 17.334 8.188 -5.161 1.00 82.12 191 SER A CA 1
ATOM 1446 C C . SER A 1 191 ? 16.818 9.396 -4.391 1.00 82.12 191 SER A C 1
ATOM 1448 O O . SER A 1 191 ? 17.001 10.527 -4.837 1.00 82.12 191 SER A O 1
ATOM 1450 N N . LEU A 1 192 ? 16.193 9.161 -3.238 1.00 80.56 192 LEU A N 1
ATOM 1451 C CA . LEU A 1 192 ? 15.916 10.215 -2.259 1.00 80.56 192 LEU A CA 1
ATOM 1452 C C . LEU A 1 192 ? 17.087 10.382 -1.282 1.00 80.56 192 LEU A C 1
ATOM 1454 O O . LEU A 1 192 ? 17.322 11.487 -0.803 1.00 80.56 192 LEU A O 1
ATOM 1458 N N . ALA A 1 193 ? 17.866 9.322 -1.027 1.00 72.88 193 ALA A N 1
ATOM 1459 C CA . ALA A 1 193 ? 19.097 9.434 -0.245 1.00 72.88 193 ALA A CA 1
ATOM 1460 C C . ALA A 1 193 ? 20.202 10.035 -1.129 1.00 72.88 193 ALA A C 1
ATOM 1462 O O . ALA A 1 193 ? 20.613 9.414 -2.115 1.00 72.88 193 ALA A O 1
ATOM 1463 N N . GLY A 1 194 ? 20.664 11.248 -0.821 1.00 55.72 194 GLY A N 1
ATOM 1464 C CA . GLY A 1 194 ? 21.730 11.896 -1.597 1.00 55.72 194 GLY A CA 1
ATOM 1465 C C . GLY A 1 194 ? 21.759 13.423 -1.582 1.00 55.72 194 GLY A C 1
ATOM 1466 O O . GLY A 1 194 ? 22.742 13.991 -2.045 1.00 55.72 194 GLY A O 1
ATOM 1467 N N . HIS A 1 195 ? 20.753 14.100 -1.021 1.00 55.78 195 HIS A N 1
ATOM 1468 C CA . HIS A 1 195 ? 20.675 15.572 -1.029 1.00 55.78 195 HIS A CA 1
ATOM 1469 C C . HIS A 1 195 ? 21.368 16.265 0.163 1.00 55.78 195 HIS A C 1
ATOM 1471 O O . HIS A 1 195 ? 21.091 17.415 0.480 1.00 55.78 195 HIS A O 1
ATOM 1477 N N . GLY A 1 196 ? 22.358 15.592 0.760 1.00 53.19 196 GLY A N 1
ATOM 1478 C CA . GLY A 1 196 ? 23.294 16.163 1.733 1.00 53.19 196 GLY A CA 1
ATOM 1479 C C . GLY A 1 196 ? 23.102 15.677 3.171 1.00 53.19 196 GLY A C 1
ATOM 1480 O O . GLY A 1 196 ? 22.087 15.093 3.524 1.00 53.19 196 GLY A O 1
ATOM 1481 N N . VAL A 1 197 ? 24.112 15.945 4.006 1.00 52.03 197 VAL A N 1
ATOM 1482 C CA . VAL A 1 197 ? 24.165 15.647 5.457 1.00 52.03 197 VAL A CA 1
ATOM 1483 C C . VAL A 1 197 ? 23.296 16.616 6.284 1.00 52.03 197 VAL A C 1
ATOM 1485 O O . VAL A 1 197 ? 23.272 16.560 7.511 1.00 52.03 197 VAL A O 1
ATOM 1488 N N . ASN A 1 198 ? 22.619 17.547 5.610 1.00 53.50 198 ASN A N 1
ATOM 1489 C CA . ASN A 1 198 ? 21.886 18.653 6.209 1.00 53.50 198 ASN A CA 1
ATOM 1490 C C . ASN A 1 198 ? 20.380 18.382 6.185 1.00 53.50 198 ASN A C 1
ATOM 1492 O O . ASN A 1 198 ? 19.885 17.607 5.371 1.00 53.50 198 ASN A O 1
ATOM 1496 N N . GLN A 1 199 ? 19.650 19.071 7.061 1.00 57.91 199 GLN A N 1
ATOM 1497 C CA . GLN A 1 199 ? 18.191 19.076 7.059 1.00 57.91 199 GLN A CA 1
ATOM 1498 C C . GLN A 1 199 ? 17.666 19.532 5.689 1.00 57.91 199 GLN A C 1
ATOM 1500 O O . GLN A 1 199 ? 17.904 20.669 5.279 1.00 57.91 199 GLN A O 1
ATOM 1505 N N . THR A 1 200 ? 16.971 18.651 4.973 1.00 63.53 200 THR A N 1
ATOM 1506 C CA . THR A 1 200 ? 16.366 18.932 3.666 1.00 63.53 200 THR A CA 1
ATOM 1507 C C . THR A 1 200 ? 14.899 19.318 3.850 1.00 63.53 200 THR A C 1
ATOM 1509 O O . THR A 1 200 ? 14.140 18.653 4.552 1.00 63.53 200 THR A O 1
ATOM 1512 N N . SER A 1 201 ? 14.484 20.432 3.242 1.00 70.25 201 SER A N 1
ATOM 1513 C CA . SER A 1 201 ? 13.098 20.912 3.314 1.00 70.25 201 SER A CA 1
ATOM 1514 C C . SER A 1 201 ? 12.236 20.270 2.230 1.00 70.25 201 SER A C 1
ATOM 1516 O O . SER A 1 201 ? 12.678 20.121 1.092 1.00 70.25 201 SER A O 1
ATOM 1518 N N . GLY A 1 202 ? 10.985 19.948 2.561 1.00 75.81 202 GLY A N 1
ATOM 1519 C CA . GLY A 1 202 ? 9.978 19.495 1.607 1.00 75.81 202 GLY A CA 1
ATOM 1520 C C . GLY A 1 202 ? 9.487 18.066 1.844 1.00 75.81 202 GLY A C 1
ATOM 1521 O O . GLY A 1 202 ? 9.674 17.486 2.908 1.00 75.81 202 GLY A O 1
ATOM 1522 N N . SER A 1 203 ? 8.776 17.520 0.862 1.00 81.44 203 SER A N 1
ATOM 1523 C CA . SER A 1 203 ? 8.222 16.169 0.879 1.00 81.44 203 SER A CA 1
ATOM 1524 C C . SER A 1 203 ? 8.074 15.603 -0.534 1.00 81.44 203 SER A C 1
ATOM 1526 O O . SER A 1 203 ? 7.790 16.324 -1.495 1.00 81.44 203 SER A O 1
ATOM 1528 N N . VAL A 1 204 ? 8.211 14.284 -0.653 1.00 85.56 204 VAL A N 1
ATOM 1529 C CA . VAL A 1 204 ? 7.829 13.529 -1.851 1.00 85.56 204 VAL A CA 1
ATOM 1530 C C . VAL A 1 204 ? 6.707 12.584 -1.465 1.00 85.56 204 VAL A C 1
ATOM 1532 O O . VAL A 1 204 ? 6.852 11.773 -0.558 1.00 85.56 204 VAL A O 1
ATOM 1535 N N . THR A 1 205 ? 5.580 12.679 -2.158 1.00 88.56 205 THR A N 1
ATOM 1536 C CA . THR A 1 205 ? 4.431 11.799 -1.934 1.00 88.56 205 THR A CA 1
ATOM 1537 C C . THR A 1 205 ? 4.320 10.803 -3.074 1.00 88.56 205 THR A C 1
ATOM 1539 O O . THR A 1 205 ? 4.655 11.108 -4.221 1.00 88.56 205 THR A O 1
ATOM 1542 N N . ILE A 1 206 ? 3.829 9.611 -2.756 1.00 92.62 206 ILE A N 1
ATOM 1543 C CA . ILE A 1 206 ? 3.471 8.577 -3.718 1.00 92.62 206 ILE A CA 1
ATOM 1544 C C . ILE A 1 206 ? 1.996 8.224 -3.548 1.00 92.62 206 ILE A C 1
ATOM 1546 O O . ILE A 1 206 ? 1.489 8.165 -2.431 1.00 92.62 206 ILE A O 1
ATOM 1550 N N . ALA A 1 207 ? 1.305 8.016 -4.660 1.00 94.38 207 ALA A N 1
ATOM 1551 C CA . ALA A 1 207 ? -0.102 7.663 -4.691 1.00 94.38 207 ALA A CA 1
ATOM 1552 C C . ALA A 1 207 ? -0.353 6.592 -5.754 1.00 94.38 207 ALA A C 1
ATOM 1554 O O . ALA A 1 207 ? 0.206 6.656 -6.852 1.00 94.38 207 ALA A O 1
ATOM 1555 N N . ALA A 1 208 ? -1.217 5.633 -5.437 1.00 94.38 208 ALA A N 1
ATOM 1556 C CA . ALA A 1 208 ? -1.766 4.673 -6.381 1.00 94.38 208 ALA A CA 1
ATOM 1557 C C . ALA A 1 208 ? -3.254 4.958 -6.619 1.00 94.38 208 ALA A C 1
ATOM 1559 O O . ALA A 1 208 ? -3.980 5.337 -5.701 1.00 94.38 208 ALA A O 1
ATOM 1560 N N . ALA A 1 209 ? -3.722 4.736 -7.843 1.00 94.12 209 ALA A N 1
ATOM 1561 C CA . ALA A 1 209 ? -5.135 4.800 -8.192 1.00 94.12 209 ALA A CA 1
ATOM 1562 C C . ALA A 1 209 ? -5.477 3.691 -9.187 1.00 94.12 209 ALA A C 1
ATOM 1564 O O . ALA A 1 209 ? -4.772 3.503 -10.178 1.00 94.12 209 ALA A O 1
ATOM 1565 N N . ALA A 1 210 ? -6.561 2.961 -8.934 1.00 91.12 210 ALA A N 1
ATOM 1566 C CA . ALA A 1 210 ? -7.065 1.976 -9.880 1.00 91.12 210 ALA A CA 1
ATOM 1567 C C . ALA A 1 210 ? -7.614 2.670 -11.133 1.00 91.12 210 ALA A C 1
ATOM 1569 O O . ALA A 1 210 ? -8.268 3.709 -11.041 1.00 91.12 210 ALA A O 1
ATOM 1570 N N . VAL A 1 211 ? -7.347 2.082 -12.297 1.00 85.81 211 VAL A N 1
ATOM 1571 C CA . VAL A 1 211 ? -7.864 2.537 -13.597 1.00 85.81 211 VAL A CA 1
ATOM 1572 C C . VAL A 1 211 ? -8.815 1.497 -14.186 1.00 85.81 211 VAL A C 1
ATOM 1574 O O . VAL A 1 211 ? -9.806 1.856 -14.816 1.00 85.81 211 VAL A O 1
ATOM 1577 N N . SER A 1 212 ? -8.552 0.213 -13.938 1.00 80.50 212 SER A N 1
ATOM 1578 C CA . SER A 1 212 ? -9.432 -0.908 -14.269 1.00 80.50 212 SER A CA 1
ATOM 1579 C C . SER A 1 212 ? -9.223 -2.062 -13.269 1.00 80.50 212 SER A C 1
ATOM 1581 O O . SER A 1 212 ? -8.300 -1.989 -12.455 1.00 80.50 212 SER A O 1
ATOM 1583 N N . PRO A 1 213 ? -10.014 -3.150 -13.335 1.00 80.25 213 PRO A N 1
ATOM 1584 C CA . PRO A 1 213 ? -9.802 -4.356 -12.523 1.00 80.25 213 PRO A CA 1
ATOM 1585 C C . PRO A 1 213 ? -8.427 -5.035 -12.684 1.00 80.25 213 PRO A C 1
ATOM 1587 O O . PRO A 1 213 ? -8.041 -5.869 -11.855 1.00 80.25 213 PRO A O 1
ATOM 1590 N N . GLU A 1 214 ? -7.672 -4.672 -13.720 1.00 72.62 214 GLU A N 1
ATOM 1591 C CA . GLU A 1 214 ? -6.354 -5.206 -14.071 1.00 72.62 214 GLU A CA 1
ATOM 1592 C C . GLU A 1 214 ? -5.254 -4.139 -14.128 1.00 72.62 214 GLU A C 1
ATOM 1594 O O . GLU A 1 214 ? -4.080 -4.486 -14.261 1.00 72.62 214 GLU A O 1
ATOM 1599 N N . ALA A 1 215 ? -5.603 -2.858 -14.015 1.00 77.00 215 ALA A N 1
ATOM 1600 C CA . ALA A 1 215 ? -4.683 -1.750 -14.229 1.00 77.00 215 ALA A CA 1
ATOM 1601 C C . ALA A 1 215 ? -4.780 -0.701 -13.128 1.00 77.00 215 ALA A C 1
ATOM 1603 O O . ALA A 1 215 ? -5.858 -0.342 -12.650 1.00 77.00 215 ALA A O 1
ATOM 1604 N N . TYR A 1 216 ? -3.636 -0.138 -12.769 1.00 86.75 216 TYR A N 1
ATOM 1605 C CA . TYR A 1 216 ? -3.552 0.966 -11.833 1.00 86.75 216 TYR A CA 1
ATOM 1606 C C . TYR A 1 216 ? -2.412 1.903 -12.211 1.00 86.75 216 TYR A C 1
ATOM 1608 O O . TYR A 1 216 ? -1.431 1.526 -12.846 1.00 86.75 216 TYR A O 1
ATOM 1616 N N . VAL A 1 217 ? -2.547 3.161 -11.827 1.00 85.62 217 VAL A N 1
ATOM 1617 C CA . VAL A 1 217 ? -1.528 4.183 -12.022 1.00 85.62 217 VAL A CA 1
ATOM 1618 C C . VAL A 1 217 ? -0.849 4.448 -10.694 1.00 85.62 217 VAL A C 1
ATOM 1620 O O . VAL A 1 217 ? -1.507 4.569 -9.664 1.00 85.62 217 VAL A O 1
ATOM 1623 N N . VAL A 1 218 ? 0.471 4.579 -10.736 1.00 90.19 218 VAL A N 1
ATOM 1624 C CA . VAL A 1 218 ? 1.278 5.082 -9.630 1.00 90.19 218 VAL A CA 1
ATOM 1625 C C . VAL A 1 218 ? 1.854 6.423 -10.029 1.00 90.19 218 VAL A C 1
ATOM 1627 O O . VAL A 1 218 ? 2.560 6.538 -11.031 1.00 90.19 218 VAL A O 1
ATOM 1630 N N . ALA A 1 219 ? 1.567 7.440 -9.232 1.00 88.12 219 ALA A N 1
ATOM 1631 C CA . ALA A 1 219 ? 2.166 8.751 -9.361 1.00 88.12 219 ALA A CA 1
ATOM 1632 C C . ALA A 1 219 ? 3.045 9.023 -8.146 1.00 88.12 219 ALA A C 1
ATOM 1634 O O . ALA A 1 219 ? 2.667 8.720 -7.017 1.00 88.12 219 ALA A O 1
ATOM 1635 N N . PHE A 1 220 ? 4.208 9.621 -8.367 1.00 89.81 220 PHE A N 1
ATOM 1636 C CA . PHE A 1 220 ? 4.989 10.197 -7.283 1.00 89.81 220 PHE A CA 1
ATOM 1637 C C . PHE A 1 220 ? 5.493 11.574 -7.679 1.00 89.81 220 PHE A C 1
ATOM 1639 O O . PHE A 1 220 ? 5.828 11.839 -8.841 1.00 89.81 220 PHE A O 1
ATOM 1646 N N . GLY A 1 221 ? 5.541 12.457 -6.696 1.00 88.38 221 GLY A N 1
ATOM 1647 C CA . GLY A 1 221 ? 6.102 13.774 -6.888 1.00 88.38 221 GLY A CA 1
ATOM 1648 C C . GLY A 1 221 ? 6.061 14.643 -5.650 1.00 88.38 221 GLY A C 1
ATOM 1649 O O . GLY A 1 221 ? 5.599 14.233 -4.586 1.00 88.38 221 GLY A O 1
ATOM 1650 N N . GLY A 1 222 ? 6.588 15.847 -5.809 1.00 85.94 222 GLY A N 1
ATOM 1651 C CA . GLY A 1 222 ? 6.744 16.816 -4.737 1.00 85.94 222 GLY A CA 1
ATOM 1652 C C . GLY A 1 222 ? 8.055 17.565 -4.894 1.00 85.94 222 GLY A C 1
ATOM 1653 O O . GLY A 1 222 ? 8.572 17.706 -6.006 1.00 85.94 222 GLY A O 1
ATOM 1654 N N . GLN A 1 223 ? 8.588 18.032 -3.777 1.00 83.44 223 GLN A N 1
ATOM 1655 C CA . GLN A 1 223 ? 9.894 18.661 -3.721 1.00 83.44 223 GLN A CA 1
ATOM 1656 C C . GLN A 1 223 ? 10.578 18.244 -2.428 1.00 83.44 223 GLN A C 1
ATOM 1658 O O . GLN A 1 223 ? 9.986 18.415 -1.373 1.00 83.44 223 GLN A O 1
ATOM 1663 N N . LEU A 1 224 ? 11.795 17.719 -2.501 1.00 78.12 224 LEU A N 1
ATOM 1664 C CA . LEU A 1 224 ? 12.649 17.443 -1.352 1.00 78.12 224 LEU A CA 1
ATOM 1665 C C . LEU A 1 224 ? 14.013 18.066 -1.643 1.00 78.12 224 LEU A C 1
ATOM 1667 O O . LEU A 1 224 ? 14.765 17.566 -2.477 1.00 78.12 224 LEU A O 1
ATOM 1671 N N . ASP A 1 225 ? 14.289 19.197 -1.003 1.00 76.69 225 ASP A N 1
ATOM 1672 C CA . ASP A 1 225 ? 15.423 20.064 -1.319 1.00 76.69 225 ASP A CA 1
ATOM 1673 C C . ASP A 1 225 ? 15.446 20.454 -2.817 1.00 76.69 225 ASP A C 1
ATOM 1675 O O . ASP A 1 225 ? 14.470 21.025 -3.323 1.00 76.69 225 ASP A O 1
ATOM 1679 N N . ALA A 1 226 ? 16.525 20.148 -3.544 1.00 74.94 226 ALA A N 1
ATOM 1680 C CA . ALA A 1 226 ? 16.652 20.395 -4.976 1.00 74.94 226 ALA A CA 1
ATOM 1681 C C . ALA A 1 226 ? 15.956 19.329 -5.845 1.00 74.94 226 ALA A C 1
ATOM 1683 O O . ALA A 1 226 ? 15.817 19.518 -7.056 1.00 74.94 226 ALA A O 1
ATOM 1684 N N . LEU A 1 227 ? 15.505 18.208 -5.267 1.00 77.50 227 LEU A N 1
ATOM 1685 C CA . LEU A 1 227 ? 14.729 17.212 -6.005 1.00 77.50 227 LEU A CA 1
ATOM 1686 C C . LEU A 1 227 ? 13.298 17.686 -6.173 1.00 77.50 227 LEU A C 1
ATOM 1688 O O . LEU A 1 227 ? 12.602 17.887 -5.188 1.00 77.50 227 LEU A O 1
ATOM 1692 N N . SER A 1 228 ? 12.808 17.734 -7.410 1.00 83.56 228 SER A N 1
ATOM 1693 C CA . SER A 1 228 ? 11.375 17.876 -7.682 1.00 83.56 228 SER A CA 1
ATOM 1694 C C . SER A 1 228 ? 10.898 16.789 -8.646 1.00 83.56 228 SER A C 1
ATOM 1696 O O . SER A 1 228 ? 10.714 17.035 -9.843 1.00 83.56 228 SER A O 1
ATOM 1698 N N . PRO A 1 229 ? 10.762 15.534 -8.171 1.00 81.25 229 PRO A N 1
ATOM 1699 C CA . PRO A 1 229 ? 10.262 14.465 -9.012 1.00 81.25 229 PRO A CA 1
ATOM 1700 C C . PRO A 1 229 ? 8.814 14.743 -9.414 1.00 81.25 229 PRO A C 1
ATOM 1702 O O . PRO A 1 229 ? 8.001 15.224 -8.625 1.00 81.25 229 PRO A O 1
ATOM 1705 N N . LYS A 1 230 ? 8.478 14.377 -10.649 1.00 84.06 230 LYS A N 1
ATOM 1706 C CA . LYS A 1 230 ? 7.100 14.316 -11.126 1.00 84.06 230 LYS A CA 1
ATOM 1707 C C . LYS A 1 230 ? 6.992 13.202 -12.149 1.00 84.06 230 LYS A C 1
ATOM 1709 O O . LYS A 1 230 ? 7.461 13.343 -13.277 1.00 84.06 230 LYS A O 1
ATOM 1714 N N . ARG A 1 231 ? 6.393 12.083 -11.754 1.00 81.25 231 ARG A N 1
ATOM 1715 C CA . ARG A 1 231 ? 6.232 10.930 -12.639 1.00 81.25 231 ARG A CA 1
ATOM 1716 C C . ARG A 1 231 ? 4.905 10.234 -12.410 1.00 81.25 231 ARG A C 1
ATOM 1718 O O . ARG A 1 231 ? 4.409 10.163 -11.290 1.00 81.25 231 ARG A O 1
ATOM 1725 N N . LEU A 1 232 ? 4.374 9.712 -13.507 1.00 77.69 232 LEU A N 1
ATOM 1726 C CA . LEU A 1 232 ? 3.187 8.882 -13.564 1.00 77.69 232 LEU A CA 1
ATOM 1727 C C . LEU A 1 232 ? 3.549 7.613 -14.336 1.00 77.69 232 LEU A C 1
ATOM 1729 O O . LEU A 1 232 ? 4.101 7.694 -15.433 1.00 77.69 232 LEU A O 1
ATOM 1733 N N . THR A 1 233 ? 3.257 6.460 -13.751 1.00 74.12 233 THR A N 1
ATOM 1734 C CA . THR A 1 233 ? 3.548 5.139 -14.308 1.00 74.12 233 THR A CA 1
ATOM 1735 C C . THR A 1 233 ? 2.253 4.339 -14.326 1.00 74.12 233 THR A C 1
ATOM 1737 O O . THR A 1 233 ? 1.619 4.170 -13.288 1.00 74.12 233 THR A O 1
ATOM 1740 N N . LEU A 1 234 ? 1.858 3.853 -15.501 1.00 72.12 234 LEU A N 1
ATOM 1741 C CA . LEU A 1 234 ? 0.767 2.894 -15.642 1.00 72.12 234 LEU A CA 1
ATOM 1742 C C . LEU A 1 234 ? 1.316 1.486 -15.399 1.00 72.12 234 LEU A C 1
ATOM 1744 O O . LEU A 1 234 ? 2.314 1.099 -16.008 1.00 72.12 234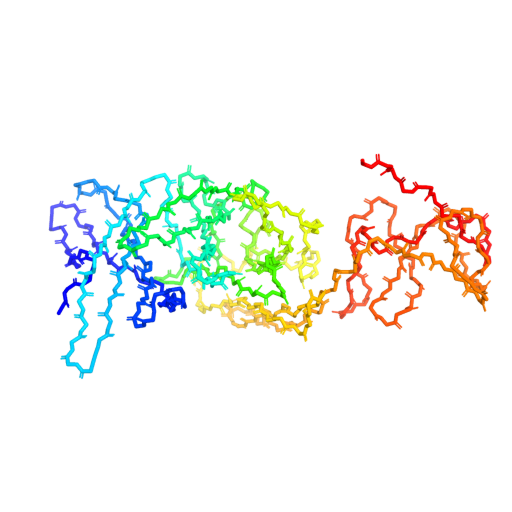 LEU A O 1
ATOM 1748 N N . VAL A 1 235 ? 0.664 0.741 -14.516 1.00 71.75 235 VAL A N 1
ATOM 1749 C CA . VAL A 1 235 ? 0.962 -0.659 -14.229 1.00 71.75 235 VAL A CA 1
ATOM 1750 C C . VAL A 1 235 ? -0.254 -1.487 -14.592 1.00 71.75 235 VAL A C 1
ATOM 1752 O O . VAL A 1 235 ? -1.353 -1.258 -14.090 1.00 71.75 235 VAL A O 1
ATOM 1755 N N . GLU A 1 236 ? -0.043 -2.475 -15.447 1.00 63.38 236 GLU A N 1
ATOM 1756 C CA . GLU A 1 236 ? -1.076 -3.421 -15.840 1.00 63.38 236 GLU A CA 1
ATOM 1757 C C . GLU A 1 236 ? -0.625 -4.826 -15.463 1.00 63.38 236 GLU A C 1
ATOM 1759 O O . GLU A 1 236 ? 0.506 -5.236 -15.729 1.00 63.38 236 GLU A O 1
ATOM 1764 N N . SER A 1 237 ? -1.517 -5.558 -14.807 1.00 64.12 237 SER A N 1
ATOM 1765 C CA . SER A 1 237 ? -1.335 -6.957 -14.446 1.00 64.12 237 SER A CA 1
ATOM 1766 C C . SER A 1 237 ? -2.360 -7.764 -15.220 1.00 64.12 237 SER A C 1
ATOM 1768 O O . SER A 1 237 ? -3.484 -8.006 -14.763 1.00 64.12 237 SER A O 1
ATOM 1770 N N . PHE A 1 238 ? -1.941 -8.169 -16.413 1.00 57.41 238 PHE A N 1
ATOM 1771 C CA . PHE A 1 238 ? -2.627 -9.192 -17.176 1.00 57.41 238 PHE A CA 1
ATOM 1772 C C . PHE A 1 238 ? -2.423 -10.543 -16.493 1.00 57.41 238 PHE A C 1
ATOM 1774 O O . PHE A 1 238 ? -1.376 -10.800 -15.897 1.00 57.41 238 PHE A O 1
ATOM 1781 N N . GLY A 1 239 ? -3.427 -11.416 -16.579 1.00 51.25 239 GLY A N 1
ATOM 1782 C CA . GLY A 1 239 ? -3.195 -12.833 -16.319 1.00 51.25 239 GLY A CA 1
ATOM 1783 C C . GLY A 1 239 ? -2.125 -13.387 -17.273 1.00 51.25 239 GLY A C 1
ATOM 1784 O O . GLY A 1 239 ? -1.744 -12.704 -18.228 1.00 51.25 239 GLY A O 1
ATOM 1785 N N . PRO A 1 240 ? -1.651 -14.623 -17.049 1.00 47.16 240 PRO A N 1
ATOM 1786 C CA . PRO A 1 240 ? -0.718 -15.266 -17.966 1.00 47.16 240 PRO A CA 1
ATOM 1787 C C . PRO A 1 240 ? -1.238 -15.147 -19.401 1.00 47.16 240 PRO A C 1
ATOM 1789 O O . PRO A 1 240 ? -2.405 -15.439 -19.673 1.00 47.16 240 PRO A O 1
ATOM 1792 N N . LEU A 1 241 ? -0.382 -14.658 -20.299 1.00 48.50 241 LEU A N 1
ATOM 1793 C CA . LEU A 1 241 ? -0.750 -14.401 -21.686 1.00 48.50 241 LEU A CA 1
ATOM 1794 C C . LEU A 1 241 ? -1.338 -15.655 -22.329 1.00 48.50 241 LEU A C 1
ATOM 1796 O O . LEU A 1 241 ? -0.676 -16.687 -22.452 1.00 48.50 241 LEU A O 1
ATOM 1800 N N . VAL A 1 242 ? -2.578 -15.543 -22.799 1.00 43.75 242 VAL A N 1
ATOM 1801 C CA . VAL A 1 242 ? -3.247 -16.586 -23.579 1.00 43.75 242 VAL A CA 1
ATOM 1802 C C . VAL A 1 242 ? -2.831 -16.419 -25.047 1.00 43.75 242 VAL A C 1
ATOM 1804 O O . VAL A 1 242 ? -3.622 -16.056 -25.907 1.00 43.75 242 VAL A O 1
ATOM 1807 N N . GLY A 1 243 ? -1.543 -16.654 -25.305 1.00 49.12 243 GLY A N 1
ATOM 1808 C CA . GLY A 1 243 ? -0.933 -16.848 -26.621 1.00 49.12 243 GLY A CA 1
ATOM 1809 C C . GLY A 1 243 ? -0.833 -15.663 -27.588 1.00 49.12 243 GLY A C 1
ATOM 1810 O O . GLY A 1 243 ? -1.533 -14.663 -27.488 1.00 49.12 243 GLY A O 1
ATOM 1811 N N . ILE A 1 244 ? 0.052 -15.807 -28.581 1.00 53.66 244 ILE A N 1
ATOM 1812 C CA . ILE A 1 244 ? 0.180 -14.889 -29.725 1.00 53.66 244 ILE A CA 1
ATOM 1813 C C . ILE A 1 244 ? -0.329 -15.609 -30.967 1.00 53.66 244 ILE A C 1
ATOM 1815 O O . ILE A 1 244 ? 0.136 -16.710 -31.261 1.00 53.66 244 ILE A O 1
ATOM 1819 N N . GLY A 1 245 ? -1.183 -14.983 -31.773 1.00 48.12 245 GLY A N 1
ATOM 1820 C CA . GLY A 1 245 ? -1.296 -15.452 -33.147 1.00 48.12 245 GLY A CA 1
ATOM 1821 C C . GLY A 1 245 ? -2.008 -14.523 -34.106 1.00 48.12 245 GLY A C 1
ATOM 1822 O O . GLY A 1 245 ? -2.983 -13.853 -33.788 1.00 48.12 245 GLY A O 1
ATOM 1823 N N . ALA A 1 246 ? -1.517 -14.557 -35.344 1.00 44.81 246 ALA A N 1
ATOM 1824 C CA . ALA A 1 246 ? -2.084 -13.832 -36.472 1.00 44.81 246 ALA A CA 1
ATOM 1825 C C . ALA A 1 246 ? -3.452 -14.390 -36.929 1.00 44.81 246 ALA A C 1
ATOM 1827 O O . ALA A 1 246 ? -4.124 -13.746 -37.729 1.00 44.81 246 ALA A O 1
ATOM 1828 N N . LYS A 1 247 ? -3.848 -15.592 -36.458 1.00 45.25 247 LYS A N 1
ATOM 1829 C CA . LYS A 1 247 ? -5.117 -16.293 -36.769 1.00 45.25 247 LYS A CA 1
ATOM 1830 C C . LYS A 1 247 ? -5.614 -17.238 -35.647 1.00 45.25 247 LYS A C 1
ATOM 1832 O O . LYS A 1 247 ? -6.390 -18.148 -35.925 1.00 45.25 247 LYS A O 1
ATOM 1837 N N . GLY A 1 248 ? -5.153 -17.083 -34.402 1.00 52.81 248 GLY A N 1
ATOM 1838 C CA . GLY A 1 248 ? -5.538 -17.967 -33.289 1.00 52.81 248 GLY A CA 1
ATOM 1839 C C . GLY A 1 248 ? -4.651 -17.828 -32.049 1.00 52.81 248 GLY A C 1
ATOM 1840 O O . GLY A 1 248 ? -3.638 -17.142 -32.087 1.00 52.81 248 GLY A O 1
ATOM 1841 N N . VAL A 1 249 ? -5.035 -18.483 -30.955 1.00 53.97 249 VAL A N 1
ATOM 1842 C CA . VAL A 1 249 ? -4.309 -18.495 -29.674 1.00 53.97 249 VAL A CA 1
ATOM 1843 C C . VAL A 1 249 ? -3.217 -19.572 -29.705 1.00 53.97 249 VAL A C 1
ATOM 1845 O O . VAL A 1 249 ? -3.536 -20.750 -29.858 1.00 53.97 249 VAL A O 1
ATOM 1848 N N . VAL A 1 250 ? -1.941 -19.202 -29.533 1.00 57.03 250 VAL A N 1
ATOM 1849 C CA . VAL A 1 250 ? -0.832 -20.170 -29.397 1.00 57.03 250 VAL A CA 1
ATOM 1850 C C . VAL A 1 250 ? -0.302 -20.186 -27.968 1.00 57.03 250 VAL A C 1
ATOM 1852 O O . VAL A 1 250 ? 0.375 -19.255 -27.552 1.00 57.03 250 VAL A O 1
ATOM 1855 N N . VAL A 1 251 ? -0.587 -21.258 -27.229 1.00 57.41 251 VAL A N 1
ATOM 1856 C CA . VAL A 1 251 ? -0.220 -21.398 -25.805 1.00 57.41 251 VAL A CA 1
ATOM 1857 C C . VAL A 1 251 ? 1.183 -22.003 -25.611 1.00 57.41 251 VAL A C 1
ATOM 1859 O O . VAL A 1 251 ? 1.799 -21.804 -24.571 1.00 57.41 251 VAL A O 1
ATOM 1862 N N . GLN A 1 252 ? 1.713 -22.717 -26.613 1.00 66.69 252 GLN A N 1
ATOM 1863 C CA . GLN A 1 252 ? 3.078 -23.258 -26.611 1.00 66.69 252 GLN A CA 1
ATOM 1864 C C . GLN A 1 252 ? 3.637 -23.375 -28.036 1.00 66.69 252 GLN A C 1
ATOM 1866 O O . GLN A 1 252 ? 2.882 -23.629 -28.978 1.00 66.69 252 GLN A O 1
ATOM 1871 N N . GLY A 1 253 ? 4.960 -23.269 -28.184 1.00 69.12 253 GLY A N 1
ATOM 1872 C CA . GLY A 1 253 ? 5.668 -23.520 -29.445 1.00 69.12 253 GLY A CA 1
ATOM 1873 C C . GLY A 1 253 ? 6.235 -22.266 -30.113 1.00 69.12 253 GLY A C 1
ATOM 1874 O O . GLY A 1 253 ? 6.349 -21.208 -29.499 1.00 69.12 253 GLY A O 1
ATOM 1875 N N . VAL A 1 254 ? 6.653 -22.400 -31.374 1.00 75.69 254 VAL A N 1
ATOM 1876 C CA . VAL A 1 254 ? 7.284 -21.315 -32.144 1.00 75.69 254 VAL A CA 1
ATOM 1877 C C . VAL A 1 254 ? 6.223 -20.518 -32.902 1.00 75.69 254 VAL A C 1
ATOM 1879 O O . VAL A 1 254 ? 5.501 -21.072 -33.732 1.00 75.69 254 VAL A O 1
ATOM 1882 N N . VAL A 1 255 ? 6.158 -19.208 -32.662 1.00 74.19 255 VAL A N 1
ATOM 1883 C CA . VAL A 1 255 ? 5.215 -18.284 -33.308 1.00 74.19 255 VAL A CA 1
ATOM 1884 C C . VAL A 1 255 ? 5.962 -17.263 -34.151 1.00 74.19 255 VAL A C 1
ATOM 1886 O O . VAL A 1 255 ? 6.894 -16.622 -33.674 1.00 74.19 255 VAL A O 1
ATOM 1889 N N . LYS A 1 256 ? 5.514 -17.061 -35.396 1.00 77.12 256 LYS A N 1
ATOM 1890 C CA . LYS A 1 256 ? 5.998 -15.975 -36.258 1.00 77.12 256 LYS A CA 1
ATOM 1891 C C . LYS A 1 256 ? 5.313 -14.665 -35.875 1.00 77.12 256 LYS A C 1
ATOM 1893 O O . LYS A 1 256 ? 4.090 -14.582 -35.949 1.00 77.12 256 LYS A O 1
ATOM 1898 N N . VAL A 1 257 ? 6.093 -13.653 -35.509 1.00 72.62 257 VAL A N 1
ATOM 1899 C CA . VAL A 1 257 ? 5.588 -12.368 -34.990 1.00 72.62 257 VAL A CA 1
ATOM 1900 C C . VAL A 1 257 ? 5.997 -11.151 -35.826 1.00 72.62 257 VAL A C 1
ATOM 1902 O O . VAL A 1 257 ? 5.575 -10.043 -35.521 1.00 72.62 257 VAL A O 1
ATOM 1905 N N . GLY A 1 258 ? 6.771 -11.329 -36.903 1.00 72.31 258 GLY A N 1
ATOM 1906 C CA . GLY A 1 258 ? 7.138 -10.232 -37.808 1.00 72.31 258 GLY A CA 1
ATOM 1907 C C . GLY A 1 258 ? 8.588 -10.307 -38.264 1.00 72.31 258 GLY A C 1
ATOM 1908 O O . GLY A 1 258 ? 9.081 -11.392 -38.539 1.00 72.31 258 GLY A O 1
ATOM 1909 N N . THR A 1 259 ? 9.268 -9.168 -38.385 1.00 73.62 259 THR A N 1
ATOM 1910 C CA . THR A 1 259 ? 10.704 -9.077 -38.699 1.00 73.62 259 THR A CA 1
ATOM 1911 C C . THR A 1 259 ? 11.383 -8.114 -37.737 1.00 73.62 259 THR A C 1
ATOM 1913 O O . THR A 1 259 ? 10.785 -7.094 -37.412 1.00 73.62 259 THR A O 1
ATOM 1916 N N . GLY A 1 260 ? 12.633 -8.384 -37.359 1.00 79.31 260 GLY A N 1
ATOM 1917 C CA . GLY A 1 260 ? 13.438 -7.470 -36.536 1.00 79.31 260 GLY A CA 1
ATOM 1918 C C . GLY A 1 260 ? 13.640 -7.928 -35.094 1.00 79.31 260 GLY A C 1
ATOM 1919 O O . GLY A 1 260 ? 13.841 -7.091 -34.222 1.00 79.31 260 GLY A O 1
ATOM 1920 N N . LEU A 1 261 ? 13.576 -9.239 -34.838 1.00 82.12 261 LEU A N 1
ATOM 1921 C CA . LEU A 1 261 ? 13.943 -9.801 -33.540 1.00 82.12 261 LEU A CA 1
ATOM 1922 C C . LEU A 1 261 ? 15.448 -10.079 -33.451 1.00 82.12 261 LEU A C 1
ATOM 1924 O O . LEU A 1 261 ? 16.069 -10.534 -34.417 1.00 82.12 261 LEU A O 1
ATOM 1928 N N . THR A 1 262 ? 15.997 -9.882 -32.259 1.00 83.94 262 THR A N 1
ATOM 1929 C CA . THR A 1 262 ? 17.352 -10.255 -31.861 1.00 83.94 262 THR A CA 1
ATOM 1930 C C . THR A 1 262 ? 17.325 -11.682 -31.324 1.00 83.94 262 THR A C 1
ATOM 1932 O O . THR A 1 262 ? 16.692 -11.966 -30.306 1.00 83.94 262 THR A O 1
ATOM 1935 N N . VAL A 1 263 ? 17.985 -12.608 -32.023 1.00 84.19 263 VAL A N 1
ATOM 1936 C CA . VAL A 1 263 ? 18.013 -14.029 -31.640 1.00 84.19 263 VAL A CA 1
ATOM 1937 C C . VAL A 1 263 ? 18.617 -14.192 -30.243 1.00 84.19 263 VAL A C 1
ATOM 1939 O O . VAL A 1 263 ? 19.678 -13.644 -29.956 1.00 84.19 263 VAL A O 1
ATOM 1942 N N . GLY A 1 264 ? 17.948 -14.964 -29.384 1.00 73.56 264 GLY A N 1
ATOM 1943 C CA . GLY A 1 264 ? 18.346 -15.195 -27.992 1.00 73.56 264 GLY A CA 1
ATOM 1944 C C . GLY A 1 264 ? 17.784 -14.184 -26.988 1.00 73.56 264 GLY A C 1
ATOM 1945 O O . GLY A 1 264 ? 17.834 -14.448 -25.785 1.00 73.56 264 GLY A O 1
ATOM 1946 N N . SER A 1 265 ? 17.196 -13.075 -27.443 1.00 78.25 265 SER A N 1
ATOM 1947 C CA . SER A 1 265 ? 16.595 -12.077 -26.555 1.00 78.25 265 SER A CA 1
ATOM 1948 C C . SER A 1 265 ? 15.204 -12.489 -26.064 1.00 78.25 265 SER A C 1
ATOM 1950 O O . SER A 1 265 ? 14.451 -13.193 -26.747 1.00 78.25 265 SER A O 1
ATOM 1952 N N . VAL A 1 266 ? 14.855 -12.045 -24.852 1.00 76.06 266 VAL A N 1
ATOM 1953 C CA . VAL A 1 266 ? 13.532 -12.254 -24.248 1.00 76.06 266 VAL A CA 1
ATOM 1954 C C . VAL A 1 266 ? 12.610 -11.121 -24.677 1.00 76.06 266 VAL A C 1
ATOM 1956 O O . VAL A 1 266 ? 12.992 -9.958 -24.611 1.00 76.06 266 VAL A O 1
ATOM 1959 N N . TYR A 1 267 ? 11.384 -11.446 -25.074 1.00 76.38 267 TYR A N 1
ATOM 1960 C CA . TYR A 1 267 ? 10.397 -10.456 -25.497 1.00 76.38 267 TYR A CA 1
ATOM 1961 C C . TYR A 1 267 ? 9.197 -10.420 -24.559 1.00 76.38 267 TYR A C 1
ATOM 1963 O O . TYR A 1 267 ? 8.759 -11.452 -24.040 1.00 76.38 267 TYR A O 1
ATOM 1971 N N . TYR A 1 268 ? 8.659 -9.219 -24.376 1.00 74.12 268 TYR A N 1
ATOM 1972 C CA . TYR A 1 268 ? 7.492 -8.919 -23.553 1.00 74.12 268 TYR A CA 1
ATOM 1973 C C . TYR A 1 268 ? 6.443 -8.213 -24.403 1.00 74.12 268 TYR A C 1
ATOM 1975 O O . TYR A 1 268 ? 6.786 -7.563 -25.392 1.00 74.12 268 TYR A O 1
ATOM 1983 N N . THR A 1 269 ? 5.176 -8.314 -24.011 1.00 67.56 269 THR A N 1
ATOM 1984 C CA . THR A 1 269 ? 4.150 -7.402 -24.524 1.00 67.56 269 THR A CA 1
ATOM 1985 C C . THR A 1 269 ? 4.021 -6.206 -23.594 1.00 67.56 269 THR A C 1
ATOM 1987 O O . THR A 1 269 ? 4.000 -6.355 -22.366 1.00 67.56 269 THR A O 1
ATOM 1990 N N . THR A 1 270 ? 3.927 -5.014 -24.175 1.00 60.12 270 THR A N 1
ATOM 1991 C CA . THR A 1 270 ? 3.461 -3.828 -23.458 1.00 60.12 270 THR A CA 1
ATOM 1992 C C . THR A 1 270 ? 1.938 -3.817 -23.391 1.00 60.12 270 THR A C 1
ATOM 1994 O O . THR A 1 270 ? 1.242 -4.539 -24.107 1.00 60.12 270 THR A O 1
ATOM 1997 N N . THR A 1 271 ? 1.441 -2.912 -22.560 1.00 50.66 271 THR A N 1
ATOM 1998 C CA . THR A 1 271 ? 0.039 -2.506 -22.415 1.00 50.66 271 THR A CA 1
ATOM 1999 C C . THR A 1 271 ? -0.618 -2.052 -23.724 1.00 50.66 271 THR A C 1
ATOM 2001 O O . THR A 1 271 ? -1.825 -2.164 -23.910 1.00 50.66 271 THR A O 1
ATOM 2004 N N . ARG A 1 272 ? 0.183 -1.566 -24.681 1.00 50.69 272 ARG A N 1
ATOM 2005 C CA . ARG A 1 272 ? -0.277 -1.134 -26.010 1.00 50.69 272 ARG A CA 1
ATOM 2006 C C . ARG A 1 272 ? -0.361 -2.279 -27.021 1.00 50.69 272 ARG A C 1
ATOM 2008 O O . ARG A 1 272 ? -0.755 -2.045 -28.158 1.00 50.69 272 ARG A O 1
ATOM 2015 N N . GLY A 1 273 ? 0.009 -3.495 -26.615 1.00 55.16 273 GLY A N 1
ATOM 2016 C CA . GLY A 1 273 ? 0.160 -4.641 -27.511 1.00 55.16 273 GLY A CA 1
ATOM 2017 C C . GLY A 1 273 ? 1.470 -4.627 -28.304 1.00 55.16 273 GLY A C 1
ATOM 2018 O O . GLY A 1 273 ? 1.614 -5.408 -29.243 1.00 55.16 273 GLY A O 1
ATOM 2019 N N . ASP A 1 274 ? 2.425 -3.758 -27.947 1.00 65.50 274 ASP A N 1
ATOM 2020 C CA . ASP A 1 274 ? 3.732 -3.727 -28.602 1.00 65.50 274 ASP A CA 1
ATOM 2021 C C . ASP A 1 274 ? 4.592 -4.892 -28.105 1.00 65.50 274 ASP A C 1
ATOM 2023 O O . ASP A 1 274 ? 4.708 -5.117 -26.899 1.00 65.50 274 ASP A O 1
ATOM 2027 N N . ILE A 1 275 ? 5.250 -5.595 -29.026 1.00 73.94 275 ILE A N 1
ATOM 2028 C CA . ILE A 1 275 ? 6.266 -6.597 -28.695 1.00 73.94 275 ILE A CA 1
ATOM 2029 C C . ILE A 1 275 ? 7.607 -5.885 -28.566 1.00 73.94 275 ILE A C 1
ATOM 2031 O O . ILE A 1 275 ? 8.075 -5.239 -29.502 1.00 73.94 275 ILE A O 1
ATOM 2035 N N . VAL A 1 276 ? 8.232 -6.018 -27.406 1.00 72.38 276 VAL A N 1
ATOM 2036 C CA . VAL A 1 276 ? 9.422 -5.252 -27.038 1.00 72.38 276 VAL A CA 1
ATOM 2037 C C . VAL A 1 276 ? 10.486 -6.155 -26.425 1.00 72.38 276 VAL A C 1
ATOM 2039 O O . VAL A 1 276 ? 10.184 -7.094 -25.687 1.00 72.38 276 VAL A O 1
ATOM 2042 N N . GLU A 1 277 ? 11.742 -5.884 -26.771 1.00 74.94 277 GLU A N 1
ATOM 2043 C CA . GLU A 1 277 ? 12.903 -6.634 -26.291 1.00 74.94 277 GLU A CA 1
ATOM 2044 C C . GLU A 1 277 ? 13.219 -6.260 -24.840 1.00 74.94 277 GLU A C 1
ATOM 2046 O O . GLU A 1 277 ? 13.373 -5.082 -24.521 1.00 74.94 277 GLU A O 1
ATOM 2051 N N . GLY A 1 278 ? 13.329 -7.253 -23.959 1.00 67.94 278 GLY A N 1
ATOM 2052 C CA . GLY A 1 278 ? 13.697 -7.069 -22.562 1.00 67.94 278 GLY A CA 1
ATOM 2053 C C . GLY A 1 278 ? 14.993 -7.790 -22.183 1.00 67.94 278 GLY A C 1
ATOM 2054 O O . GLY A 1 278 ? 15.386 -8.762 -22.833 1.00 67.94 278 GLY A O 1
ATOM 2055 N N . PRO A 1 279 ? 15.665 -7.337 -21.110 1.00 61.25 279 PRO A N 1
ATOM 2056 C CA . PRO A 1 279 ? 16.890 -7.953 -20.632 1.00 61.25 279 PRO A CA 1
ATOM 2057 C C . PRO A 1 279 ? 16.656 -9.416 -20.211 1.00 61.25 279 PRO A C 1
ATOM 2059 O O . PRO A 1 279 ? 15.578 -9.758 -19.702 1.00 61.25 279 PRO A O 1
ATOM 2062 N N . PRO A 1 280 ? 17.665 -10.292 -20.371 1.00 55.75 280 PRO A N 1
ATOM 2063 C CA . PRO A 1 280 ? 17.584 -11.677 -19.921 1.00 55.75 280 PRO A CA 1
ATOM 2064 C C . PRO A 1 280 ? 17.293 -11.746 -18.417 1.00 55.75 280 PRO A C 1
ATOM 2066 O O . PRO A 1 280 ? 17.993 -11.129 -17.619 1.00 55.75 280 PRO A O 1
ATOM 2069 N N . GLY A 1 281 ? 16.260 -12.496 -18.021 1.00 54.09 281 GLY A N 1
ATOM 2070 C CA . GLY A 1 281 ? 15.947 -12.750 -16.607 1.00 54.09 281 GLY A CA 1
ATOM 2071 C C . GLY A 1 281 ? 15.351 -11.572 -15.824 1.00 54.09 281 GLY A C 1
ATOM 2072 O O . GLY A 1 281 ? 15.156 -11.702 -14.618 1.00 54.09 281 GLY A O 1
ATOM 2073 N N . GLY A 1 282 ? 15.039 -10.444 -16.471 1.00 54.06 282 GLY A N 1
ATOM 2074 C CA . GLY A 1 282 ? 14.368 -9.324 -15.808 1.00 54.06 282 GLY A CA 1
ATOM 2075 C C . GLY A 1 282 ? 12.944 -9.688 -15.382 1.00 54.06 282 GLY A C 1
ATOM 2076 O O . GLY A 1 282 ? 12.141 -10.107 -16.208 1.00 54.06 282 GLY A O 1
ATOM 2077 N N . SER A 1 283 ? 12.604 -9.508 -14.105 1.00 52.00 283 SER A N 1
ATOM 2078 C CA . SER A 1 283 ? 11.222 -9.638 -13.616 1.00 52.00 283 SER A CA 1
ATOM 2079 C C . SER A 1 283 ? 10.357 -8.425 -13.975 1.00 52.00 283 SER A C 1
ATOM 2081 O O . SER A 1 283 ? 9.129 -8.501 -13.944 1.00 52.00 283 SER A O 1
ATOM 2083 N N . VAL A 1 284 ? 11.003 -7.308 -14.319 1.00 56.06 284 VAL A N 1
ATOM 2084 C CA . VAL A 1 284 ? 10.396 -6.030 -14.680 1.00 56.06 284 VAL A CA 1
ATOM 2085 C C . VAL A 1 284 ? 11.258 -5.379 -15.758 1.00 56.06 284 VAL A C 1
ATOM 2087 O O . VAL A 1 284 ? 12.480 -5.318 -15.620 1.00 56.06 284 VAL A O 1
ATOM 2090 N N . VAL A 1 285 ? 10.637 -4.884 -16.827 1.00 57.69 285 VAL A N 1
ATOM 2091 C CA . VAL A 1 285 ? 11.335 -4.223 -17.937 1.00 57.69 285 VAL A CA 1
ATOM 2092 C C . VAL A 1 285 ? 10.722 -2.858 -18.195 1.00 57.69 285 VAL A C 1
ATOM 2094 O O . VAL A 1 285 ? 9.515 -2.750 -18.391 1.00 57.69 285 VAL A O 1
ATOM 2097 N N . TYR A 1 286 ? 11.552 -1.816 -18.221 1.00 57.34 286 TYR A N 1
ATOM 2098 C CA . TYR A 1 286 ? 11.124 -0.463 -18.576 1.00 57.34 286 TYR A CA 1
ATOM 2099 C C . TYR A 1 286 ? 11.286 -0.239 -20.072 1.00 57.34 286 TYR A C 1
ATOM 2101 O O . TYR A 1 286 ? 12.384 -0.369 -20.610 1.00 57.34 286 TYR A O 1
ATOM 2109 N N . PHE A 1 287 ? 10.208 0.179 -20.724 1.00 57.06 287 PHE A N 1
ATOM 2110 C CA . PHE A 1 287 ? 10.231 0.636 -22.105 1.00 57.06 287 PHE A CA 1
ATOM 2111 C C . PHE A 1 287 ? 9.963 2.130 -22.126 1.00 57.06 287 PHE A C 1
ATOM 2113 O O . PHE A 1 287 ? 8.863 2.593 -21.806 1.00 57.06 287 PHE A O 1
ATOM 2120 N N . SER A 1 288 ? 10.969 2.897 -22.546 1.00 54.38 288 SER A N 1
ATOM 2121 C CA . SER A 1 288 ? 10.938 4.364 -22.550 1.00 54.38 288 SER A CA 1
ATOM 2122 C C . SER A 1 288 ? 10.648 4.966 -21.157 1.00 54.38 288 SER A C 1
ATOM 2124 O O . SER A 1 288 ? 10.872 4.335 -20.126 1.00 54.38 288 SER A O 1
ATOM 2126 N N . ASN A 1 289 ? 10.164 6.210 -21.104 1.00 53.00 289 ASN A N 1
ATOM 2127 C CA . ASN A 1 289 ? 9.831 6.882 -19.846 1.00 53.00 289 ASN A CA 1
ATOM 2128 C C . ASN A 1 289 ? 8.494 6.419 -19.226 1.00 53.00 289 ASN A C 1
ATOM 2130 O O . ASN A 1 289 ? 8.260 6.708 -18.053 1.00 53.00 289 ASN A O 1
ATOM 2134 N N . ASN A 1 290 ? 7.630 5.712 -19.970 1.00 48.53 290 ASN A N 1
ATOM 2135 C CA . ASN A 1 290 ? 6.201 5.618 -19.625 1.00 48.53 290 ASN A CA 1
ATOM 2136 C C . ASN A 1 290 ? 5.613 4.199 -19.533 1.00 48.53 290 ASN A C 1
ATOM 2138 O O . ASN A 1 290 ? 4.467 4.078 -19.106 1.00 48.53 290 ASN A O 1
ATOM 2142 N N . ALA A 1 291 ? 6.331 3.146 -19.935 1.00 52.19 291 ALA A N 1
ATOM 2143 C CA . ALA A 1 291 ? 5.786 1.788 -19.949 1.00 52.19 291 ALA A CA 1
ATOM 2144 C C . ALA A 1 291 ? 6.686 0.812 -19.190 1.00 52.19 291 ALA A C 1
ATOM 2146 O O . ALA A 1 291 ? 7.911 0.877 -19.288 1.00 52.19 291 ALA A O 1
ATOM 2147 N N . THR A 1 292 ? 6.061 -0.111 -18.465 1.00 58.50 292 THR A N 1
ATOM 2148 C CA . THR A 1 292 ? 6.739 -1.164 -17.711 1.00 58.50 292 THR A CA 1
ATOM 2149 C C . THR A 1 292 ? 6.056 -2.498 -18.017 1.00 58.50 292 THR A C 1
ATOM 2151 O O . THR A 1 292 ? 4.839 -2.590 -17.887 1.00 58.50 292 THR A O 1
ATOM 2154 N N . ALA A 1 293 ? 6.810 -3.522 -18.424 1.00 57.62 293 ALA A N 1
ATOM 2155 C CA . ALA A 1 293 ? 6.349 -4.914 -18.415 1.00 57.62 293 ALA A CA 1
ATOM 2156 C C . ALA A 1 293 ? 6.778 -5.611 -17.132 1.00 57.62 293 ALA A C 1
ATOM 2158 O O . ALA A 1 293 ? 7.810 -5.283 -16.548 1.00 57.62 293 ALA A O 1
ATOM 2159 N N . VAL A 1 294 ? 6.013 -6.626 -16.756 1.00 57.84 294 VAL A N 1
ATOM 2160 C CA . VAL A 1 294 ? 6.310 -7.538 -15.652 1.00 57.84 294 VAL A CA 1
ATOM 2161 C C . VAL A 1 294 ? 6.525 -8.948 -16.195 1.00 57.84 294 VAL A C 1
ATOM 2163 O O . VAL A 1 294 ? 6.143 -9.244 -17.324 1.00 57.84 294 VAL A O 1
ATOM 2166 N N . ALA A 1 295 ? 7.117 -9.829 -15.393 1.00 56.50 295 ALA A N 1
ATOM 2167 C CA . ALA A 1 295 ? 7.416 -11.213 -15.766 1.00 56.50 295 ALA A CA 1
ATOM 2168 C C . ALA A 1 295 ? 6.222 -11.960 -16.396 1.00 56.50 295 ALA A C 1
ATOM 2170 O O . ALA A 1 295 ? 6.418 -12.738 -17.327 1.00 56.50 295 ALA A O 1
ATOM 2171 N N . ASP A 1 296 ? 4.997 -11.680 -15.947 1.00 57.09 296 ASP A N 1
ATOM 2172 C CA . ASP A 1 296 ? 3.776 -12.322 -16.454 1.00 57.09 296 ASP A CA 1
ATOM 2173 C C . ASP A 1 296 ? 3.402 -11.899 -17.885 1.00 57.09 296 ASP A C 1
ATOM 2175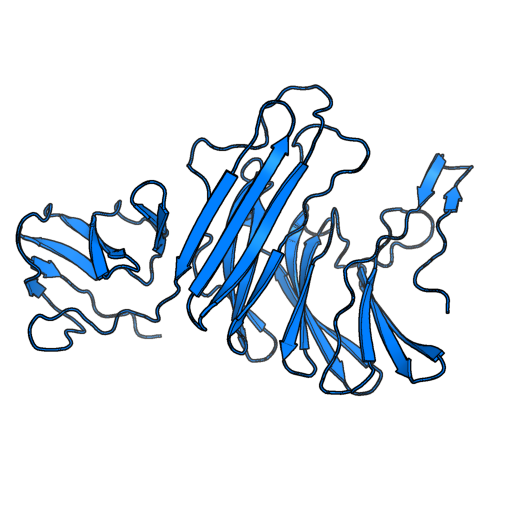 O O . ASP A 1 296 ? 2.667 -12.614 -18.567 1.00 57.09 296 ASP A O 1
ATOM 2179 N N . SER A 1 297 ? 3.935 -10.773 -18.377 1.00 59.69 297 SER A N 1
ATOM 2180 C CA . SER A 1 297 ? 3.778 -10.335 -19.769 1.00 59.69 297 SER A CA 1
ATOM 2181 C C . SER A 1 297 ? 4.904 -10.830 -20.686 1.00 59.69 297 SER A C 1
ATOM 2183 O O . SER A 1 297 ? 5.002 -10.405 -21.845 1.00 59.69 297 SER A O 1
ATOM 2185 N N . ARG A 1 298 ? 5.760 -11.739 -20.193 1.00 67.31 298 ARG A N 1
ATOM 2186 C CA . ARG A 1 298 ? 6.780 -12.412 -21.002 1.00 67.31 298 ARG A CA 1
ATOM 2187 C C . ARG A 1 298 ? 6.108 -13.256 -22.078 1.00 67.31 298 ARG A C 1
ATOM 2189 O O . ARG A 1 298 ? 5.347 -14.173 -21.792 1.00 67.31 298 ARG A O 1
ATOM 2196 N N . LEU A 1 299 ? 6.474 -12.980 -23.322 1.00 71.75 299 LEU A N 1
ATOM 2197 C CA . LEU A 1 299 ? 5.997 -13.704 -24.494 1.00 71.75 299 LEU A CA 1
ATOM 2198 C C . LEU A 1 299 ? 6.842 -14.954 -24.754 1.00 71.75 299 LEU A C 1
ATOM 2200 O O . LEU A 1 299 ? 6.305 -16.025 -25.008 1.00 71.75 299 LEU A O 1
ATOM 2204 N N . GLY A 1 300 ? 8.171 -14.830 -24.697 1.00 73.31 300 GLY A N 1
ATOM 2205 C CA . GLY A 1 300 ? 9.073 -15.931 -25.036 1.00 73.31 300 GLY A CA 1
ATOM 2206 C C . GLY A 1 300 ? 10.493 -15.480 -25.365 1.00 73.31 300 GLY A C 1
ATOM 2207 O O . GLY A 1 300 ? 10.900 -14.377 -24.999 1.00 73.31 300 GLY A O 1
ATOM 2208 N N . VAL A 1 301 ? 11.256 -16.346 -26.034 1.00 77.25 301 VAL A N 1
ATOM 2209 C CA . VAL A 1 301 ? 12.629 -16.069 -26.500 1.00 77.25 301 VAL A CA 1
ATOM 2210 C C . VAL A 1 301 ? 12.662 -16.107 -28.021 1.00 77.25 301 VAL A C 1
ATOM 2212 O O . VAL A 1 301 ? 12.133 -17.046 -28.615 1.00 77.25 301 VAL A O 1
ATOM 2215 N N . ALA A 1 302 ? 13.271 -15.114 -28.664 1.00 78.31 302 ALA A N 1
ATOM 2216 C CA . ALA A 1 302 ? 13.438 -15.140 -30.113 1.00 78.31 302 ALA A CA 1
ATOM 2217 C C . ALA A 1 302 ? 14.377 -16.279 -30.532 1.00 78.31 302 ALA A C 1
ATOM 2219 O O . ALA A 1 302 ? 15.515 -16.363 -30.068 1.00 78.31 302 ALA A O 1
ATOM 2220 N N . VAL A 1 303 ? 13.894 -17.150 -31.418 1.00 83.44 303 VAL A N 1
ATOM 2221 C CA . VAL A 1 303 ? 14.664 -18.278 -31.976 1.00 83.44 303 VAL A CA 1
ATOM 2222 C C . VAL A 1 303 ? 15.177 -17.990 -33.384 1.00 83.44 303 VAL A C 1
ATOM 2224 O O . VAL A 1 303 ? 16.161 -18.583 -33.811 1.00 83.44 303 VAL A O 1
ATOM 2227 N N . ASP A 1 304 ? 14.550 -17.045 -34.084 1.00 85.44 304 ASP A N 1
ATOM 2228 C CA . ASP A 1 304 ? 15.054 -16.451 -35.318 1.00 85.44 304 ASP A CA 1
ATOM 2229 C C . ASP A 1 304 ? 14.600 -14.979 -35.416 1.00 85.44 304 ASP A C 1
ATOM 2231 O O . ASP A 1 304 ? 13.915 -14.466 -34.529 1.00 85.44 304 ASP A O 1
ATOM 2235 N N . SER A 1 305 ? 14.971 -14.278 -36.492 1.00 84.56 305 SER A N 1
ATOM 2236 C CA . SER A 1 305 ? 14.664 -12.848 -36.678 1.00 84.56 305 SER A CA 1
ATOM 2237 C C . SER A 1 305 ? 13.177 -12.522 -36.883 1.00 84.56 305 SER A C 1
ATOM 2239 O O . SER A 1 305 ? 12.814 -11.347 -37.029 1.00 84.56 305 SER A O 1
ATOM 2241 N N . LYS A 1 306 ? 12.322 -13.547 -36.927 1.00 85.44 306 LYS A N 1
ATOM 2242 C CA . LYS A 1 306 ? 10.886 -13.486 -37.204 1.00 85.44 306 LYS A CA 1
ATOM 2243 C C . LYS A 1 306 ? 10.029 -14.295 -36.233 1.00 85.44 306 LYS A C 1
ATOM 2245 O O . LYS A 1 306 ? 8.801 -14.182 -36.299 1.00 85.44 306 LYS A O 1
ATOM 2250 N N . ALA A 1 307 ? 10.630 -15.107 -35.368 1.00 81.50 307 ALA A N 1
ATOM 2251 C CA . ALA A 1 307 ? 9.923 -16.076 -34.552 1.00 81.50 307 ALA A CA 1
ATOM 2252 C C . ALA A 1 307 ? 10.347 -16.075 -33.079 1.00 81.50 307 ALA A C 1
ATOM 2254 O O . ALA A 1 307 ? 11.529 -16.010 -32.740 1.00 81.50 307 ALA A O 1
ATOM 2255 N N . ILE A 1 308 ? 9.349 -16.223 -32.208 1.00 82.69 308 ILE A N 1
ATOM 2256 C CA . ILE A 1 308 ? 9.487 -16.338 -30.755 1.00 82.69 308 ILE A CA 1
ATOM 2257 C C . ILE A 1 308 ? 9.047 -17.738 -30.330 1.00 82.69 308 ILE A C 1
ATOM 2259 O O . ILE A 1 308 ? 7.987 -18.212 -30.737 1.00 82.69 308 ILE A O 1
ATOM 2263 N N . TYR A 1 309 ? 9.847 -18.394 -29.494 1.00 81.12 309 TYR A N 1
ATOM 2264 C CA . TYR A 1 309 ? 9.474 -19.621 -28.801 1.00 81.12 309 TYR A CA 1
ATOM 2265 C C . TYR A 1 309 ? 8.792 -19.307 -27.466 1.00 81.12 309 TYR A C 1
ATOM 2267 O O . TYR A 1 309 ? 9.383 -18.658 -26.597 1.00 81.12 309 TYR A O 1
ATOM 2275 N N . ILE A 1 310 ? 7.566 -19.805 -27.310 1.00 75.44 310 ILE A N 1
ATOM 2276 C CA . ILE A 1 310 ? 6.745 -19.716 -26.101 1.00 75.44 310 ILE A CA 1
ATOM 2277 C C . ILE A 1 310 ? 6.886 -21.038 -25.341 1.00 75.44 310 ILE A C 1
ATOM 2279 O O . ILE A 1 310 ? 6.472 -22.095 -25.830 1.00 75.44 310 ILE A O 1
ATOM 2283 N N . ALA A 1 311 ? 7.499 -20.981 -24.159 1.00 63.59 311 ALA A N 1
ATOM 2284 C CA . ALA A 1 311 ? 7.640 -22.145 -23.293 1.00 63.59 311 ALA A CA 1
ATOM 2285 C C . ALA A 1 311 ? 6.290 -22.501 -22.637 1.00 63.59 311 ALA A C 1
ATOM 2287 O O . ALA A 1 311 ? 5.505 -21.593 -22.354 1.00 63.59 311 ALA A O 1
ATOM 2288 N N . PRO A 1 312 ? 6.023 -23.789 -22.355 1.00 57.28 312 PRO A N 1
ATOM 2289 C CA . PRO A 1 312 ? 4.848 -24.171 -21.586 1.00 57.28 312 PRO A CA 1
ATOM 2290 C C . PRO A 1 312 ? 4.868 -23.478 -20.219 1.00 57.28 312 PRO A C 1
ATOM 2292 O O . PRO A 1 312 ? 5.912 -23.417 -19.564 1.00 57.28 312 PRO A O 1
ATOM 2295 N N . SER A 1 313 ? 3.714 -22.960 -19.791 1.00 48.88 313 SER A N 1
ATOM 2296 C CA . SER A 1 313 ? 3.569 -22.432 -18.434 1.00 48.88 313 SER A CA 1
ATOM 2297 C C . SER A 1 313 ? 3.856 -23.569 -17.444 1.00 48.88 313 SER A C 1
ATOM 2299 O O . SER A 1 313 ? 3.304 -24.658 -17.631 1.00 48.88 313 SER A O 1
ATOM 2301 N N . PRO A 1 314 ? 4.722 -23.380 -16.429 1.00 42.69 314 PRO A N 1
ATOM 2302 C CA . PRO A 1 314 ? 4.879 -24.378 -15.385 1.00 42.69 314 PRO A CA 1
ATOM 2303 C C . PRO A 1 314 ? 3.515 -24.566 -14.722 1.00 42.69 314 PRO A C 1
ATOM 2305 O O . PRO A 1 314 ? 2.985 -23.648 -14.099 1.00 42.69 314 PRO A O 1
ATOM 2308 N N . THR A 1 315 ? 2.922 -25.743 -14.913 1.00 36.31 315 THR A N 1
ATOM 2309 C CA . THR A 1 315 ? 1.698 -26.153 -14.226 1.00 36.31 315 THR A CA 1
ATOM 2310 C C . THR A 1 315 ? 1.914 -25.992 -12.725 1.00 36.31 315 THR A C 1
ATOM 2312 O O . THR A 1 315 ? 2.799 -26.645 -12.168 1.00 36.31 315 THR A O 1
ATOM 2315 N N . LYS A 1 316 ? 1.144 -25.097 -12.100 1.00 34.19 316 LYS A N 1
ATOM 2316 C CA . LYS A 1 316 ? 0.908 -25.118 -10.655 1.00 34.19 316 LYS A CA 1
ATOM 2317 C C . LYS A 1 316 ? -0.166 -26.146 -10.344 1.00 34.19 316 LYS A C 1
ATOM 2319 O O . LYS A 1 316 ? -1.161 -26.177 -11.103 1.00 34.19 316 LYS A O 1
#